Protein AF-A0A1H7S6J4-F1 (afdb_monomer_lite)

Radius of gyration: 20.94 Å; chains: 1; bounding box: 68×43×51 Å

Structure (mmCIF, N/CA/C/O backbone):
data_AF-A0A1H7S6J4-F1
#
_entry.id   AF-A0A1H7S6J4-F1
#
loop_
_atom_site.group_PDB
_atom_site.id
_atom_site.type_symbol
_atom_site.label_atom_id
_atom_site.label_alt_id
_atom_site.label_comp_id
_atom_site.label_asym_id
_atom_site.label_entity_id
_atom_site.label_seq_id
_atom_site.pdbx_PDB_ins_code
_atom_site.Cartn_x
_atom_site.Cartn_y
_atom_site.Cartn_z
_atom_site.occupancy
_atom_site.B_iso_or_equiv
_atom_site.auth_seq_id
_atom_site.auth_comp_id
_atom_site.auth_asym_id
_atom_site.auth_atom_id
_atom_site.pdbx_PDB_model_num
ATOM 1 N N . MET A 1 1 ? 28.591 -3.863 -21.449 1.00 69.69 1 MET A N 1
ATOM 2 C CA . MET A 1 1 ? 27.882 -5.137 -21.198 1.00 69.69 1 MET A CA 1
ATOM 3 C C . MET A 1 1 ? 26.404 -4.800 -21.217 1.00 69.69 1 MET A C 1
ATOM 5 O O . MET A 1 1 ? 26.029 -3.881 -20.503 1.00 69.69 1 MET A O 1
ATOM 9 N N . SER A 1 2 ? 25.617 -5.440 -22.079 1.00 86.12 2 SER A N 1
ATOM 10 C CA . SER A 1 2 ? 24.181 -5.168 -22.215 1.00 86.12 2 SER A CA 1
ATOM 11 C C . SER A 1 2 ? 23.427 -5.594 -20.953 1.00 86.12 2 SER A C 1
ATOM 13 O O . SER A 1 2 ? 23.677 -6.677 -20.424 1.00 86.12 2 SER A O 1
ATOM 15 N N . ILE A 1 3 ? 22.518 -4.753 -20.471 1.00 93.06 3 ILE A N 1
ATOM 16 C CA . ILE A 1 3 ? 21.757 -4.950 -19.236 1.00 93.06 3 ILE A CA 1
ATOM 17 C C . ILE A 1 3 ? 20.315 -5.294 -19.602 1.00 93.06 3 ILE A C 1
ATOM 19 O O . ILE A 1 3 ? 19.668 -4.551 -20.337 1.00 93.06 3 ILE A O 1
ATOM 23 N N . ASP A 1 4 ? 19.793 -6.388 -19.050 1.00 94.62 4 ASP A N 1
ATOM 24 C CA . ASP A 1 4 ? 18.377 -6.731 -19.189 1.00 94.62 4 ASP A CA 1
ATOM 25 C C . ASP A 1 4 ? 17.504 -5.731 -18.394 1.00 94.62 4 ASP A C 1
ATOM 27 O O . ASP A 1 4 ? 17.641 -5.643 -17.163 1.00 94.62 4 ASP A O 1
ATOM 31 N N . PRO A 1 5 ? 16.616 -4.954 -19.049 1.00 95.00 5 PRO A N 1
ATOM 32 C CA . PRO A 1 5 ? 15.757 -3.981 -18.375 1.00 95.00 5 PRO A CA 1
ATOM 33 C C . PRO A 1 5 ? 14.721 -4.611 -17.427 1.00 95.00 5 PRO A C 1
ATOM 35 O O . PRO A 1 5 ? 14.293 -3.953 -16.470 1.00 95.00 5 PRO A O 1
ATOM 38 N N . THR A 1 6 ? 14.369 -5.891 -17.600 1.00 94.88 6 THR A N 1
ATOM 39 C CA . THR A 1 6 ? 13.472 -6.624 -16.684 1.00 94.88 6 THR A CA 1
ATOM 40 C C . THR A 1 6 ? 14.107 -6.854 -15.308 1.00 94.88 6 THR A C 1
ATOM 42 O O . THR A 1 6 ? 13.426 -7.225 -14.354 1.00 94.88 6 THR A O 1
ATOM 45 N N . ASN A 1 7 ? 15.402 -6.565 -15.136 1.00 93.50 7 ASN A N 1
ATOM 46 C CA . ASN A 1 7 ? 16.045 -6.530 -13.820 1.00 93.50 7 ASN A CA 1
ATOM 47 C C . ASN A 1 7 ? 15.629 -5.322 -12.966 1.00 93.50 7 ASN A C 1
ATOM 49 O O . ASN A 1 7 ? 15.946 -5.282 -11.779 1.00 93.50 7 ASN A O 1
ATOM 53 N N . SER A 1 8 ? 14.956 -4.325 -13.545 1.00 95.31 8 SER A N 1
ATOM 54 C CA . SER A 1 8 ? 14.453 -3.152 -12.814 1.00 95.31 8 SER A CA 1
ATOM 55 C C . SER A 1 8 ? 12.951 -3.238 -12.530 1.00 95.31 8 SER A C 1
ATOM 57 O O . SER A 1 8 ? 12.484 -2.773 -11.491 1.00 95.31 8 SER A O 1
ATOM 59 N N . ILE A 1 9 ? 12.183 -3.832 -13.443 1.00 96.12 9 ILE A N 1
ATOM 60 C CA . ILE A 1 9 ? 10.719 -3.844 -13.394 1.00 96.12 9 ILE A CA 1
ATOM 61 C C . ILE A 1 9 ? 10.243 -5.277 -13.186 1.00 96.12 9 ILE A C 1
ATOM 63 O O . ILE A 1 9 ? 10.638 -6.172 -13.922 1.00 96.12 9 ILE A O 1
ATOM 67 N N . ALA A 1 10 ? 9.418 -5.485 -12.163 1.00 95.88 10 ALA A N 1
ATOM 68 C CA . ALA A 1 10 ? 8.832 -6.787 -11.871 1.00 95.88 10 ALA A CA 1
ATOM 69 C C . ALA A 1 10 ? 7.514 -6.969 -12.630 1.00 95.88 10 ALA A C 1
ATOM 71 O O . ALA A 1 10 ? 7.310 -8.001 -13.259 1.00 95.88 10 ALA A O 1
ATOM 72 N N . GLU A 1 11 ? 6.651 -5.947 -12.615 1.00 97.00 11 GLU A N 1
ATOM 73 C CA . GLU A 1 11 ? 5.322 -6.028 -13.224 1.00 97.00 11 GLU A CA 1
ATOM 74 C C . GLU A 1 11 ? 4.977 -4.776 -14.036 1.00 97.00 11 GLU A C 1
ATOM 76 O O . G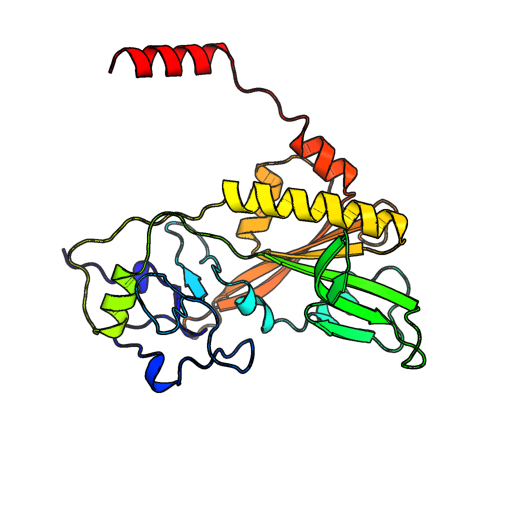LU A 1 11 ? 5.117 -3.641 -13.556 1.00 97.00 11 GLU A O 1
ATOM 81 N N . ILE A 1 12 ? 4.451 -4.998 -15.242 1.00 97.44 12 ILE A N 1
ATOM 82 C CA . ILE A 1 12 ? 3.848 -3.980 -16.104 1.00 97.44 12 ILE A CA 1
ATOM 83 C C . ILE A 1 12 ? 2.395 -4.382 -16.346 1.00 97.44 12 ILE A C 1
ATOM 85 O O . ILE A 1 12 ? 2.115 -5.497 -16.768 1.00 97.44 12 ILE A O 1
ATOM 89 N N . LEU A 1 13 ? 1.461 -3.473 -16.063 1.00 96.56 13 LEU A N 1
ATOM 90 C CA . LEU A 1 13 ? 0.018 -3.696 -16.190 1.00 96.56 13 LEU A CA 1
ATOM 91 C C . LEU A 1 13 ? -0.478 -4.924 -15.400 1.00 96.56 13 LEU A C 1
ATOM 93 O O . LEU A 1 13 ? -1.421 -5.595 -15.795 1.00 96.56 13 LEU A O 1
ATOM 97 N N . GLY A 1 14 ? 0.169 -5.205 -14.267 1.00 94.38 14 GLY A N 1
ATOM 98 C CA . GLY A 1 14 ? -0.129 -6.360 -13.422 1.00 94.38 14 GLY A CA 1
ATOM 99 C C . GLY A 1 14 ? 0.396 -7.701 -13.936 1.00 94.38 14 GLY A C 1
ATOM 100 O O . GLY A 1 14 ? 0.129 -8.721 -13.315 1.00 94.38 14 GLY A O 1
ATOM 101 N N . GLU A 1 15 ? 1.164 -7.707 -15.024 1.00 95.06 15 GLU A N 1
ATOM 102 C CA . GLU A 1 15 ? 1.776 -8.910 -15.584 1.00 95.06 15 GLU A CA 1
ATOM 103 C C . GLU A 1 15 ? 3.294 -8.905 -15.412 1.00 95.06 15 GLU A C 1
ATOM 105 O O . GLU A 1 15 ? 3.897 -7.826 -15.385 1.00 95.06 15 GLU A O 1
ATOM 110 N N . PRO A 1 16 ? 3.929 -10.090 -15.344 1.00 95.75 16 PRO A N 1
ATOM 111 C CA . PRO A 1 16 ? 5.381 -10.206 -15.298 1.00 95.75 16 PRO A CA 1
ATOM 112 C C . PRO A 1 16 ? 6.044 -9.438 -16.441 1.00 95.75 16 PRO A C 1
ATOM 114 O O . PRO A 1 16 ? 5.683 -9.589 -17.613 1.00 95.75 16 PRO A O 1
ATOM 117 N N . ALA A 1 17 ? 7.033 -8.613 -16.106 1.00 95.25 17 ALA A N 1
ATOM 118 C CA . ALA A 1 17 ? 7.773 -7.855 -17.101 1.00 95.25 17 ALA A CA 1
ATOM 119 C C . ALA A 1 17 ? 8.579 -8.800 -18.005 1.00 95.25 17 ALA A C 1
ATOM 121 O O . ALA A 1 17 ? 9.420 -9.567 -17.538 1.00 95.25 17 ALA A O 1
ATOM 122 N N . ARG A 1 18 ? 8.349 -8.702 -19.316 1.00 95.81 18 ARG A N 1
ATOM 123 C CA . ARG A 1 18 ? 9.066 -9.453 -20.353 1.00 95.81 18 ARG A CA 1
ATOM 124 C C . ARG A 1 18 ? 9.484 -8.514 -21.473 1.00 95.81 18 ARG A C 1
ATOM 126 O O . ARG A 1 18 ? 8.739 -7.595 -21.798 1.00 95.81 18 ARG A O 1
ATOM 133 N N . ILE A 1 19 ? 10.649 -8.752 -22.067 1.00 96.62 19 ILE A N 1
ATOM 134 C CA . ILE A 1 19 ? 11.115 -8.005 -23.242 1.00 96.62 19 ILE A CA 1
ATOM 135 C C . ILE A 1 19 ? 10.059 -8.083 -24.353 1.00 96.62 19 ILE A C 1
ATOM 137 O O . ILE A 1 19 ? 9.510 -9.152 -24.617 1.00 96.62 19 ILE A O 1
ATOM 141 N N . GLY A 1 20 ? 9.749 -6.944 -24.969 1.00 96.56 20 GLY A N 1
ATOM 142 C CA . GLY A 1 20 ? 8.707 -6.810 -25.987 1.00 96.56 20 GLY A CA 1
ATOM 143 C C . GLY A 1 20 ? 7.277 -6.778 -25.437 1.00 96.56 20 GLY A C 1
ATOM 144 O O . GLY A 1 20 ? 6.332 -6.910 -26.211 1.00 96.56 20 GLY A O 1
ATOM 145 N N . PHE A 1 21 ? 7.073 -6.650 -24.118 1.00 96.56 21 PHE A N 1
ATOM 146 C CA . PHE A 1 21 ? 5.729 -6.471 -23.567 1.00 96.56 21 PHE A CA 1
ATOM 147 C C . PHE A 1 21 ? 5.139 -5.133 -24.016 1.00 96.56 21 PHE A C 1
ATOM 149 O O . PHE A 1 21 ? 5.691 -4.088 -23.693 1.00 96.56 21 PHE A O 1
ATOM 156 N N . ASP A 1 22 ? 3.991 -5.171 -24.691 1.00 95.44 22 ASP A N 1
ATOM 157 C CA . ASP A 1 22 ? 3.280 -3.978 -25.144 1.00 95.44 22 ASP A CA 1
ATOM 158 C C . ASP A 1 22 ? 1.947 -3.790 -24.387 1.00 95.44 22 ASP A C 1
ATOM 160 O O . ASP A 1 22 ? 0.973 -4.498 -24.668 1.00 95.44 22 ASP A O 1
ATOM 164 N N . PRO A 1 23 ? 1.850 -2.829 -23.448 1.00 96.62 23 PRO A N 1
ATOM 165 C CA . PRO A 1 23 ? 0.595 -2.516 -22.775 1.00 96.62 23 PRO A CA 1
ATOM 166 C C . PRO A 1 23 ? -0.442 -1.848 -23.696 1.00 96.62 23 PRO A C 1
ATOM 168 O O . PRO A 1 23 ? -1.629 -1.875 -23.360 1.00 96.62 23 PRO A O 1
ATOM 171 N N . ALA A 1 24 ? -0.044 -1.283 -24.844 1.00 96.19 24 ALA A N 1
ATOM 172 C CA . ALA A 1 24 ? -0.977 -0.694 -25.806 1.00 96.19 24 ALA A CA 1
ATOM 173 C C . ALA A 1 24 ? -1.850 -1.764 -26.472 1.00 96.19 24 ALA A C 1
ATOM 175 O O . ALA A 1 24 ? -3.055 -1.557 -26.603 1.00 96.19 24 ALA A O 1
ATOM 176 N N . SER A 1 25 ? -1.294 -2.947 -26.766 1.00 96.56 25 SER A N 1
ATOM 177 C CA . SER A 1 25 ? -2.061 -4.119 -27.228 1.00 96.56 25 SER A CA 1
ATOM 178 C C . SER A 1 25 ? -3.211 -4.527 -26.290 1.00 96.56 25 SER A C 1
ATOM 180 O O . SER A 1 25 ? -4.163 -5.182 -26.712 1.00 96.56 25 SER A O 1
ATOM 182 N N . LYS A 1 26 ? -3.145 -4.113 -25.016 1.00 96.69 26 LYS A N 1
ATOM 183 C CA . LYS A 1 26 ? -4.169 -4.335 -23.982 1.00 96.69 26 LYS A CA 1
ATOM 184 C C . LYS A 1 26 ? -4.971 -3.075 -23.655 1.00 96.69 26 LYS A C 1
ATOM 186 O O . LYS A 1 26 ? -5.621 -3.018 -22.614 1.00 96.69 26 LYS A O 1
ATOM 191 N N . ASN A 1 27 ? -4.906 -2.046 -24.501 1.00 96.56 27 ASN A N 1
ATOM 192 C CA . ASN A 1 27 ? -5.527 -0.734 -24.294 1.00 96.56 27 ASN A CA 1
ATOM 193 C C . ASN A 1 27 ? -5.158 -0.083 -22.948 1.00 96.56 27 ASN A C 1
ATOM 195 O O . ASN A 1 27 ? -5.937 0.690 -22.386 1.00 96.56 27 ASN A O 1
ATOM 199 N N . TYR A 1 28 ? -3.986 -0.422 -22.393 1.00 97.50 28 TYR A N 1
ATOM 200 C CA . TYR A 1 28 ? -3.564 -0.025 -21.047 1.00 97.50 28 TYR A CA 1
ATOM 201 C C . TYR A 1 28 ? -4.599 -0.354 -19.954 1.00 97.50 28 TYR A C 1
ATOM 203 O O . TYR A 1 28 ? -4.654 0.327 -18.925 1.00 97.50 28 TYR A O 1
ATOM 211 N N . GLN A 1 29 ? -5.433 -1.374 -20.163 1.00 97.81 29 GLN A N 1
ATOM 212 C CA . GLN A 1 29 ? -6.500 -1.760 -19.248 1.00 97.81 29 GLN A CA 1
ATOM 213 C C . GLN A 1 29 ? -5.910 -2.334 -17.957 1.00 97.81 29 GLN A C 1
ATOM 215 O O . GLN A 1 29 ? -5.258 -3.374 -17.966 1.00 97.81 29 GLN A O 1
ATOM 220 N N . CYS A 1 30 ? -6.121 -1.651 -16.832 1.00 97.56 30 CYS A N 1
ATOM 221 C CA . CYS A 1 30 ? -5.591 -2.087 -15.548 1.00 97.56 30 CYS A CA 1
ATOM 222 C C . CYS A 1 30 ? -6.459 -3.221 -14.976 1.00 97.56 30 CYS A C 1
ATOM 224 O O . CYS A 1 30 ? -7.644 -2.984 -14.704 1.00 97.56 30 CYS A O 1
ATOM 226 N N . PRO A 1 31 ? -5.893 -4.417 -14.720 1.00 95.81 31 PRO A N 1
ATOM 227 C CA . PRO A 1 31 ? -6.671 -5.569 -14.259 1.00 95.81 31 PRO A CA 1
ATOM 228 C C . PRO A 1 31 ? -7.283 -5.347 -12.871 1.00 95.81 31 PRO A C 1
ATOM 230 O O . PRO A 1 31 ? -8.326 -5.906 -12.558 1.00 95.81 31 PRO A O 1
ATOM 233 N N . TYR A 1 32 ? -6.676 -4.482 -12.057 1.00 95.69 32 TYR A N 1
ATOM 234 C CA . TYR A 1 32 ? -7.070 -4.278 -10.665 1.00 95.69 32 TYR A CA 1
ATOM 235 C C . TYR A 1 32 ? -8.228 -3.293 -10.468 1.00 95.69 32 TYR A C 1
ATOM 237 O O . TYR A 1 32 ? -8.891 -3.297 -9.436 1.00 95.69 32 TYR A O 1
ATOM 245 N N . ILE A 1 33 ? -8.465 -2.404 -11.435 1.00 94.69 33 ILE A N 1
ATOM 246 C CA . ILE A 1 33 ? -9.517 -1.375 -11.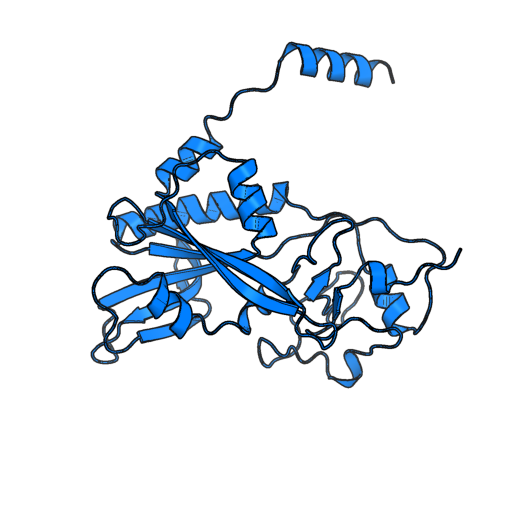334 1.00 94.69 33 ILE A CA 1
ATOM 247 C C . ILE A 1 33 ? -10.546 -1.457 -12.459 1.00 94.69 33 ILE A C 1
ATOM 249 O O . ILE A 1 33 ? -11.494 -0.681 -12.440 1.00 94.69 33 ILE A O 1
ATOM 253 N N . GLY A 1 34 ? -10.369 -2.359 -13.430 1.00 94.88 34 GLY A N 1
ATOM 254 C CA . GLY A 1 34 ? -11.329 -2.557 -14.518 1.00 94.88 34 GLY A CA 1
ATOM 255 C C . GLY A 1 34 ? -11.463 -1.362 -15.469 1.00 94.88 34 GLY A C 1
ATOM 256 O O . GLY A 1 34 ? -12.445 -1.271 -16.199 1.00 94.88 34 GLY A O 1
ATOM 257 N N . GLN A 1 35 ? -10.478 -0.463 -15.500 1.00 96.12 35 GLN A N 1
ATOM 258 C CA . GLN A 1 35 ? -10.427 0.706 -16.386 1.00 96.12 35 GLN A CA 1
ATOM 259 C C . GLN A 1 35 ? -8.989 0.985 -16.838 1.00 96.12 35 GLN A C 1
ATOM 261 O O . GLN A 1 35 ? -8.041 0.390 -16.313 1.00 96.12 35 GLN A O 1
ATOM 266 N N . THR A 1 36 ? -8.808 1.915 -17.778 1.00 97.50 36 THR A N 1
ATOM 267 C CA . THR A 1 36 ? -7.485 2.360 -18.235 1.00 97.50 36 THR A CA 1
ATOM 268 C C . THR A 1 36 ? -6.597 2.763 -17.055 1.00 97.50 36 THR A C 1
ATOM 270 O O . THR A 1 36 ? -7.032 3.441 -16.122 1.00 97.50 36 THR A O 1
ATOM 273 N N . CYS A 1 37 ? -5.333 2.337 -17.086 1.00 97.62 37 CYS A N 1
ATOM 274 C CA . CYS A 1 37 ? -4.365 2.634 -16.041 1.00 97.62 37 CYS A CA 1
ATOM 275 C C . CYS A 1 37 ? -4.245 4.149 -15.818 1.00 97.62 37 CYS A C 1
ATOM 277 O O . CYS A 1 37 ? -3.995 4.921 -16.742 1.00 97.62 37 CYS A O 1
ATOM 279 N N . THR A 1 38 ? -4.388 4.570 -14.563 1.00 96.00 38 THR A N 1
ATOM 280 C CA . THR A 1 38 ? -4.350 5.986 -14.180 1.00 96.00 38 THR A CA 1
ATOM 281 C C . THR A 1 38 ? -2.940 6.489 -13.879 1.00 96.00 38 THR A C 1
ATOM 283 O O . THR A 1 38 ? -2.735 7.694 -13.741 1.00 96.00 38 THR A O 1
ATOM 286 N N . LYS A 1 39 ? -1.951 5.590 -13.774 1.00 95.25 39 LYS A N 1
ATOM 287 C CA . LYS A 1 39 ? -0.558 5.964 -13.519 1.00 95.25 39 LYS A CA 1
ATOM 288 C C . LYS A 1 39 ? 0.013 6.644 -14.759 1.00 95.25 39 LYS A C 1
ATOM 290 O O . LYS A 1 39 ? -0.036 6.083 -15.848 1.00 95.25 39 LYS A O 1
ATOM 295 N N . ARG A 1 40 ? 0.563 7.847 -14.592 1.00 92.94 40 ARG A N 1
ATOM 296 C CA . ARG A 1 40 ? 1.139 8.656 -15.676 1.00 92.94 40 ARG A CA 1
ATOM 297 C C . ARG A 1 40 ? 2.607 8.975 -15.412 1.00 92.94 40 ARG A C 1
ATOM 299 O O . ARG A 1 40 ? 3.090 8.875 -14.285 1.00 92.94 40 ARG A O 1
ATOM 306 N N . SER A 1 41 ? 3.302 9.372 -16.470 1.00 87.81 41 SER A N 1
ATOM 307 C CA . SER A 1 41 ? 4.641 9.955 -16.428 1.00 87.81 41 SER A CA 1
ATOM 308 C C . SER A 1 41 ? 4.583 11.310 -17.123 1.00 87.81 41 SER A C 1
ATOM 310 O O . SER A 1 41 ? 3.863 11.458 -18.099 1.00 87.81 41 SER A O 1
ATOM 312 N N . THR A 1 42 ? 5.363 12.292 -16.678 1.00 86.69 42 THR A N 1
ATOM 313 C CA . THR A 1 42 ? 5.476 13.583 -17.381 1.00 86.69 42 THR A CA 1
ATOM 314 C C . THR A 1 42 ? 6.133 13.458 -18.758 1.00 86.69 42 THR A C 1
ATOM 316 O O . THR A 1 42 ? 6.058 14.380 -19.559 1.00 86.69 42 THR A O 1
ATOM 319 N N . ALA A 1 43 ? 6.772 12.322 -19.043 1.00 86.06 43 ALA A N 1
ATOM 320 C CA . ALA A 1 43 ? 7.465 12.054 -20.296 1.00 86.06 43 ALA A CA 1
ATOM 321 C C . ALA A 1 43 ? 6.588 11.346 -21.351 1.00 86.06 43 ALA A C 1
ATOM 323 O O . ALA A 1 43 ? 7.124 10.821 -22.323 1.00 86.06 43 ALA A O 1
ATOM 324 N N . SER A 1 44 ? 5.279 11.196 -21.132 1.00 87.50 44 SER A N 1
ATOM 325 C CA . SER A 1 44 ? 4.358 10.597 -22.109 1.00 87.50 44 SER A CA 1
ATOM 326 C C . SER A 1 44 ? 2.918 11.007 -21.822 1.00 87.50 44 SER A C 1
ATOM 328 O O . SER A 1 44 ? 2.521 11.109 -20.664 1.00 87.50 44 SER A O 1
ATOM 330 N N . GLU A 1 45 ? 2.117 11.180 -22.870 1.00 89.12 45 GLU A N 1
ATOM 331 C CA . GLU A 1 45 ? 0.666 11.357 -22.738 1.00 89.12 45 GLU A CA 1
ATOM 332 C C . GLU A 1 45 ? -0.054 10.027 -22.464 1.00 89.12 45 GLU A C 1
ATOM 334 O O . GLU A 1 45 ? -1.147 10.012 -21.892 1.00 89.12 45 GLU A O 1
ATOM 339 N N . TYR A 1 46 ? 0.584 8.904 -22.812 1.00 92.69 46 TYR A N 1
ATOM 340 C CA . TYR A 1 46 ? 0.071 7.561 -22.560 1.00 92.69 46 TYR A CA 1
ATOM 341 C C . TYR A 1 46 ? 0.269 7.129 -21.101 1.00 92.69 46 TYR A C 1
ATOM 343 O O . TYR A 1 46 ? 1.220 7.572 -20.440 1.00 92.69 46 TYR A O 1
ATOM 351 N N . PRO A 1 47 ? -0.578 6.213 -20.592 1.00 96.25 47 PRO A N 1
ATOM 352 C CA . PRO A 1 47 ? -0.371 5.611 -19.285 1.00 96.25 47 PRO A CA 1
ATOM 353 C C . PRO A 1 47 ? 1.020 4.987 -19.130 1.00 96.25 47 PRO A C 1
ATOM 355 O O . PRO A 1 47 ? 1.624 4.473 -20.072 1.00 96.25 47 PRO A O 1
ATOM 358 N N . TYR A 1 48 ? 1.502 4.993 -17.891 1.00 95.75 48 TYR A N 1
ATOM 359 C CA . TYR A 1 48 ? 2.786 4.445 -17.471 1.00 95.75 48 TYR A CA 1
ATOM 360 C C . TYR A 1 48 ? 2.560 3.311 -16.454 1.00 95.75 48 TYR A C 1
ATOM 362 O O . TYR A 1 48 ? 2.746 3.508 -15.247 1.00 95.75 48 TYR A O 1
ATOM 370 N N . PRO A 1 49 ? 2.106 2.124 -16.907 1.00 96.94 49 PRO A N 1
ATOM 371 C CA . PRO A 1 49 ? 1.558 1.065 -16.062 1.00 96.94 49 PRO A CA 1
ATOM 372 C C . PRO A 1 49 ? 2.632 0.217 -15.360 1.00 96.94 49 PRO A C 1
ATOM 374 O O . PRO A 1 49 ? 2.516 -0.999 -15.279 1.00 96.94 49 PRO A O 1
ATOM 377 N N . VAL A 1 50 ? 3.687 0.833 -14.829 1.00 97.25 50 VAL A N 1
ATOM 378 C CA . VAL A 1 50 ? 4.686 0.131 -14.013 1.00 97.25 50 VAL A CA 1
ATOM 379 C C . VAL A 1 50 ? 4.123 -0.069 -12.605 1.00 97.25 50 VAL A C 1
ATOM 381 O O . VAL A 1 50 ? 3.993 0.895 -11.840 1.00 97.25 50 VAL A O 1
ATOM 384 N N . CYS A 1 51 ? 3.756 -1.304 -12.267 1.00 96.94 51 CYS A N 1
ATOM 385 C CA . CYS A 1 51 ? 3.041 -1.635 -11.030 1.00 96.94 51 CYS A CA 1
ATOM 386 C C . CYS A 1 51 ? 3.992 -1.960 -9.876 1.00 96.94 51 CYS A C 1
ATOM 388 O O . CYS A 1 51 ? 3.777 -1.486 -8.760 1.00 96.94 51 CYS A O 1
ATOM 390 N N . THR A 1 52 ? 5.061 -2.702 -10.169 1.00 97.31 52 THR A N 1
ATOM 391 C CA . THR A 1 52 ? 5.970 -3.269 -9.166 1.00 97.31 52 THR A CA 1
ATOM 392 C C . THR A 1 52 ? 7.397 -3.250 -9.698 1.00 97.31 52 THR A C 1
ATOM 394 O O . THR A 1 52 ? 7.638 -3.553 -10.870 1.00 97.31 52 THR A O 1
ATOM 397 N N . LEU A 1 53 ? 8.353 -2.884 -8.846 1.00 97.19 53 LEU A N 1
ATOM 398 C CA . LEU A 1 53 ? 9.772 -2.838 -9.194 1.00 97.19 53 LEU A CA 1
ATOM 399 C C . LEU A 1 53 ? 10.555 -3.909 -8.460 1.00 97.19 53 LEU A C 1
ATOM 401 O O . LEU A 1 53 ? 10.254 -4.242 -7.314 1.00 97.19 53 LEU A O 1
ATOM 405 N N . LYS A 1 54 ? 11.618 -4.391 -9.102 1.00 94.81 54 LYS A N 1
ATOM 406 C CA . LYS A 1 54 ? 12.570 -5.267 -8.430 1.00 94.81 54 LYS A CA 1
ATOM 407 C C . LYS A 1 54 ? 13.378 -4.455 -7.426 1.00 94.81 54 LYS A C 1
ATOM 409 O O . LYS A 1 54 ? 13.797 -3.325 -7.698 1.00 94.81 54 LYS A O 1
ATOM 414 N N . LYS A 1 55 ? 13.598 -5.036 -6.256 1.00 91.81 55 LYS A N 1
ATOM 415 C CA . LYS A 1 55 ? 14.579 -4.559 -5.287 1.00 91.81 55 LYS A CA 1
ATOM 416 C C . LYS A 1 55 ? 15.884 -5.300 -5.552 1.00 91.81 55 LYS A C 1
ATOM 418 O O . LYS A 1 55 ? 15.854 -6.452 -5.966 1.00 91.81 55 LYS A O 1
ATOM 423 N N . ARG A 1 56 ? 17.025 -4.626 -5.367 1.00 85.75 56 ARG A N 1
ATOM 424 C CA . ARG A 1 56 ? 18.345 -5.249 -5.576 1.00 85.75 56 ARG A CA 1
ATOM 425 C C . ARG A 1 56 ? 18.496 -6.504 -4.716 1.00 85.75 56 ARG A C 1
ATOM 427 O O . ARG A 1 56 ? 18.921 -7.531 -5.224 1.00 85.75 56 ARG A O 1
ATOM 434 N N . ASP A 1 57 ? 18.095 -6.383 -3.455 1.00 84.06 57 ASP A N 1
ATOM 435 C CA . ASP A 1 57 ? 18.153 -7.438 -2.455 1.00 84.06 57 ASP A CA 1
ATOM 436 C C . ASP A 1 57 ? 16.777 -7.542 -1.778 1.00 84.06 57 ASP A C 1
ATOM 438 O O . ASP A 1 57 ? 16.308 -6.581 -1.153 1.00 84.06 57 ASP A O 1
ATOM 442 N N . GLY A 1 58 ? 16.120 -8.694 -1.916 1.00 84.94 58 GLY A N 1
ATOM 443 C CA . GLY A 1 58 ? 14.824 -8.991 -1.298 1.00 84.94 58 GLY A CA 1
ATOM 444 C C . GLY A 1 58 ? 13.640 -9.005 -2.267 1.00 84.94 58 GLY A C 1
ATOM 445 O O . GLY A 1 58 ? 13.806 -9.052 -3.486 1.00 84.94 58 GLY A O 1
ATOM 446 N N . ALA A 1 59 ? 12.436 -8.993 -1.695 1.00 91.12 59 ALA A N 1
ATOM 447 C CA . ALA A 1 59 ? 11.184 -9.063 -2.436 1.00 91.12 59 ALA A CA 1
ATOM 448 C C . ALA A 1 59 ? 10.976 -7.828 -3.339 1.00 91.12 59 ALA A C 1
ATOM 450 O O . ALA A 1 59 ? 11.464 -6.731 -3.030 1.00 91.12 59 ALA A O 1
ATOM 451 N N . PRO A 1 60 ? 10.254 -7.975 -4.464 1.00 95.06 60 PRO A N 1
ATOM 452 C CA . PRO A 1 60 ? 9.850 -6.833 -5.276 1.00 95.06 60 PRO A CA 1
ATOM 453 C C . PRO A 1 60 ? 8.925 -5.912 -4.475 1.00 95.06 60 PRO A C 1
ATOM 455 O O . PRO A 1 60 ? 8.227 -6.362 -3.573 1.00 95.06 60 PRO A O 1
ATOM 458 N N . VAL A 1 61 ? 8.887 -4.625 -4.817 1.00 97.25 61 VAL A N 1
ATOM 459 C CA . VAL A 1 61 ? 8.100 -3.630 -4.077 1.00 97.25 61 VAL A CA 1
ATOM 460 C C . VAL A 1 61 ? 7.087 -2.967 -4.997 1.00 97.25 61 VAL A C 1
ATOM 462 O O . VAL A 1 61 ? 7.440 -2.456 -6.069 1.00 97.25 61 VAL A O 1
ATOM 465 N N . CYS A 1 62 ? 5.821 -2.963 -4.583 1.00 96.94 62 CYS A N 1
ATOM 466 C CA . CYS A 1 62 ? 4.757 -2.325 -5.347 1.00 96.94 62 CYS A CA 1
ATOM 467 C C . CYS A 1 62 ? 4.885 -0.791 -5.301 1.00 96.94 62 CYS A C 1
ATOM 469 O O . CYS A 1 62 ? 5.018 -0.169 -4.248 1.00 96.94 62 CYS A O 1
ATOM 471 N N . VAL A 1 63 ? 4.821 -0.167 -6.477 1.00 97.56 63 VAL A N 1
ATOM 472 C CA . VAL A 1 63 ? 4.900 1.293 -6.693 1.00 97.56 63 VAL A CA 1
ATOM 473 C C . VAL A 1 63 ? 3.570 1.861 -7.196 1.00 97.56 63 VAL A C 1
ATOM 475 O O . VAL A 1 63 ? 3.509 2.927 -7.818 1.00 97.56 63 VAL A O 1
ATOM 478 N N . CYS A 1 64 ? 2.492 1.100 -7.029 1.00 97.50 64 CYS A N 1
ATOM 479 C CA . CYS A 1 64 ? 1.140 1.474 -7.408 1.00 97.50 64 CYS A CA 1
ATOM 480 C C . CYS A 1 64 ? 0.165 0.933 -6.353 1.00 97.50 64 CYS A C 1
ATOM 482 O O . CYS A 1 64 ? 0.065 -0.284 -6.215 1.00 97.50 64 CYS A O 1
ATOM 484 N N . PRO A 1 65 ? -0.595 1.787 -5.642 1.00 96.69 65 PRO A N 1
ATOM 485 C CA . PRO A 1 65 ? -1.528 1.319 -4.614 1.00 96.69 65 PRO A CA 1
ATOM 486 C C . PRO A 1 65 ? -2.681 0.510 -5.211 1.00 96.69 65 PRO A C 1
ATOM 488 O O . PRO A 1 65 ? -3.227 -0.367 -4.551 1.00 96.69 65 PRO A O 1
ATOM 491 N N . LYS A 1 66 ? -3.016 0.734 -6.492 1.00 96.62 66 LYS A N 1
ATOM 492 C CA . LYS A 1 66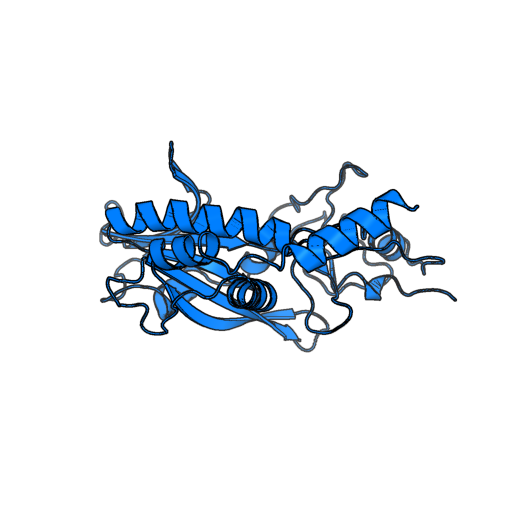 ? -4.034 -0.061 -7.185 1.00 96.62 66 LYS A CA 1
ATOM 493 C C . LYS A 1 66 ? -3.649 -1.544 -7.295 1.00 96.62 66 LYS A C 1
ATOM 495 O O . LYS A 1 66 ? -4.537 -2.349 -7.515 1.00 96.62 66 LYS A O 1
ATOM 500 N N . ARG A 1 67 ? -2.377 -1.917 -7.086 1.00 96.44 67 ARG A N 1
ATOM 501 C CA . ARG A 1 67 ? -1.940 -3.320 -7.018 1.00 96.44 67 ARG A CA 1
ATOM 502 C C . ARG A 1 67 ? -2.684 -4.103 -5.933 1.00 96.44 67 ARG A C 1
ATOM 504 O O . ARG A 1 67 ? -3.088 -5.222 -6.194 1.00 96.44 67 ARG A O 1
ATOM 511 N N . PHE A 1 68 ? -2.951 -3.488 -4.780 1.00 97.56 68 PHE A N 1
ATOM 512 C CA . PHE A 1 68 ? -3.649 -4.145 -3.672 1.00 97.56 68 PHE A CA 1
ATOM 513 C C . PHE A 1 68 ? -5.142 -4.411 -3.936 1.00 97.56 68 PHE A C 1
ATOM 515 O O . PHE A 1 68 ? -5.773 -5.090 -3.141 1.00 97.56 68 PHE A O 1
ATOM 522 N N . TYR A 1 69 ? -5.734 -3.906 -5.026 1.00 96.31 69 TYR A N 1
ATOM 523 C CA . TYR A 1 69 ? -7.167 -4.099 -5.313 1.00 96.31 69 TYR A CA 1
ATOM 524 C C . TYR A 1 69 ? -7.519 -5.536 -5.724 1.00 96.31 69 TYR A C 1
ATOM 526 O O . TYR A 1 69 ? -8.694 -5.854 -5.869 1.00 96.31 69 TYR A O 1
ATOM 534 N N . GLU A 1 70 ? -6.529 -6.406 -5.923 1.00 94.94 70 GLU A N 1
ATOM 535 C CA . GLU A 1 70 ? -6.780 -7.847 -6.047 1.00 94.94 70 GLU A CA 1
ATOM 536 C C . GLU A 1 70 ? -7.228 -8.492 -4.722 1.00 94.94 70 GLU A C 1
ATOM 538 O O . GLU A 1 70 ? -7.713 -9.621 -4.727 1.00 94.94 70 GLU A O 1
ATOM 543 N N . ILE A 1 71 ? -7.011 -7.804 -3.595 1.00 96.50 71 ILE A N 1
ATOM 544 C CA . ILE A 1 71 ? -7.396 -8.260 -2.266 1.00 96.50 71 ILE A CA 1
ATOM 545 C C . ILE A 1 71 ? -8.879 -7.951 -2.075 1.00 96.50 71 ILE A C 1
ATOM 547 O O . ILE A 1 71 ? -9.323 -6.817 -2.274 1.00 96.50 71 ILE A O 1
ATOM 551 N N . ASP A 1 72 ? -9.640 -8.944 -1.620 1.00 96.56 72 ASP A N 1
ATOM 552 C CA . ASP A 1 72 ? -11.005 -8.721 -1.156 1.00 96.56 72 ASP A CA 1
ATOM 553 C C . ASP A 1 72 ? -10.976 -8.063 0.230 1.00 96.56 72 ASP A C 1
ATOM 555 O O . ASP A 1 72 ? -11.041 -8.721 1.268 1.00 96.56 72 ASP A O 1
ATOM 559 N N . PHE A 1 73 ? -10.849 -6.734 0.254 1.00 95.81 73 PHE A N 1
ATOM 560 C CA . PHE A 1 73 ? -10.799 -5.991 1.512 1.00 95.81 73 PHE A CA 1
ATOM 561 C C . PHE A 1 73 ? -12.058 -6.155 2.353 1.00 95.81 73 PHE A C 1
ATOM 563 O O . PHE A 1 73 ? -11.958 -6.100 3.576 1.00 95.81 73 PHE A O 1
ATOM 570 N N . LEU A 1 74 ? -13.225 -6.347 1.726 1.00 97.06 74 LEU A N 1
ATOM 571 C CA . LEU A 1 74 ? -14.463 -6.571 2.461 1.00 97.06 74 LEU A CA 1
ATOM 572 C C . LEU A 1 74 ? -14.324 -7.840 3.302 1.00 97.06 74 LEU A C 1
ATOM 574 O O . LEU A 1 74 ? -14.538 -7.791 4.511 1.00 97.06 74 LEU A O 1
ATOM 578 N N . GLN A 1 75 ? -13.900 -8.941 2.681 1.00 97.50 75 GLN A N 1
ATOM 579 C CA . GLN A 1 75 ? -13.676 -10.202 3.377 1.00 97.50 75 GLN A CA 1
ATOM 580 C C . GLN A 1 75 ? -12.539 -10.098 4.406 1.00 97.50 75 GLN A C 1
ATOM 582 O O . GLN A 1 75 ? -12.742 -10.415 5.579 1.00 97.50 75 GLN A O 1
ATOM 587 N N . GLU A 1 76 ? -11.365 -9.623 3.991 1.00 97.50 76 GLU A N 1
ATOM 588 C CA . GLU A 1 76 ? -10.148 -9.599 4.812 1.00 97.50 76 GLU A CA 1
ATOM 589 C C . GLU A 1 76 ? -10.309 -8.732 6.067 1.00 97.50 76 GLU A C 1
ATOM 591 O O . GLU A 1 76 ? -10.009 -9.167 7.181 1.00 97.50 76 GLU A O 1
ATOM 596 N N . VAL A 1 77 ? -10.844 -7.516 5.931 1.00 97.62 77 VAL A N 1
ATOM 597 C CA . VAL A 1 77 ? -11.049 -6.620 7.079 1.00 97.62 77 VAL A CA 1
ATOM 598 C C . VAL A 1 77 ? -12.139 -7.160 7.993 1.00 97.62 77 VAL A C 1
ATOM 600 O O . VAL A 1 77 ? -11.967 -7.144 9.215 1.00 97.62 77 VAL A O 1
ATOM 603 N N . VAL A 1 78 ? -13.240 -7.680 7.434 1.00 97.44 78 VAL A N 1
ATOM 604 C CA . VAL A 1 78 ? -14.288 -8.306 8.247 1.00 97.44 78 VAL A CA 1
ATOM 605 C C . VAL A 1 78 ? -13.716 -9.473 9.035 1.00 97.44 78 VAL A C 1
ATOM 607 O O . VAL A 1 78 ? -14.005 -9.583 10.222 1.00 97.44 78 VAL A O 1
ATOM 610 N N . GLN A 1 79 ? -12.874 -10.309 8.431 1.00 96.94 79 GLN A N 1
ATOM 611 C CA . GLN A 1 79 ? -12.283 -11.478 9.073 1.00 96.94 79 GLN A CA 1
ATOM 612 C C . GLN A 1 79 ? -11.246 -11.103 10.138 1.00 96.94 79 GLN A C 1
ATOM 614 O O . GLN A 1 79 ? -11.317 -11.626 11.255 1.00 96.94 79 GLN A O 1
ATOM 619 N N . HIS A 1 80 ? -10.344 -10.172 9.833 1.00 96.69 80 HIS A N 1
ATOM 620 C CA . HIS A 1 80 ? -9.118 -9.970 10.607 1.00 96.69 80 HIS A CA 1
ATOM 621 C C . HIS A 1 80 ? -9.068 -8.685 11.440 1.00 96.69 80 HIS A C 1
ATOM 623 O O . HIS A 1 80 ? -8.336 -8.643 12.424 1.00 96.69 80 HIS A O 1
ATOM 629 N N . ALA A 1 81 ? -9.831 -7.651 11.083 1.00 96.31 81 ALA A N 1
ATOM 630 C CA . ALA A 1 81 ? -9.719 -6.323 11.695 1.00 96.31 81 ALA A CA 1
ATOM 631 C C . ALA A 1 81 ? -11.030 -5.798 12.310 1.00 96.31 81 ALA A C 1
ATOM 633 O O . ALA A 1 81 ? -11.003 -4.821 13.062 1.00 96.31 81 ALA A O 1
ATOM 634 N N . TRP A 1 82 ? -12.173 -6.432 12.029 1.00 95.62 82 TRP A N 1
ATOM 635 C CA . TRP A 1 82 ? -13.459 -6.002 12.576 1.00 95.62 82 TRP A CA 1
ATOM 636 C C . TRP A 1 82 ? -13.524 -6.186 14.101 1.00 95.62 82 TRP A C 1
ATOM 638 O O . TRP A 1 82 ? -13.333 -7.309 14.580 1.00 95.62 82 TRP A O 1
ATOM 648 N N . PRO A 1 83 ? -13.815 -5.125 14.875 1.00 88.31 83 PRO A N 1
ATOM 649 C CA . PRO A 1 83 ? -13.856 -5.212 16.325 1.00 88.31 83 PRO A CA 1
ATOM 650 C C . PRO A 1 83 ? -15.145 -5.877 16.819 1.00 88.31 83 PRO A C 1
ATOM 652 O O . PRO A 1 83 ? -16.239 -5.556 16.361 1.00 88.31 83 PRO A O 1
ATOM 655 N N . GLY A 1 84 ? -15.021 -6.751 17.818 1.00 87.75 84 GLY A N 1
ATOM 656 C CA . GLY A 1 84 ? -16.169 -7.356 18.493 1.00 87.75 84 GLY A CA 1
ATOM 657 C C . GLY A 1 84 ? -16.977 -8.297 17.595 1.00 87.75 84 GLY A C 1
ATOM 658 O O . GLY A 1 84 ? -16.417 -9.159 16.915 1.00 87.75 84 GLY A O 1
ATOM 659 N N . GLN A 1 85 ? -18.305 -8.166 17.633 1.00 90.94 85 GLN A N 1
ATOM 660 C CA . GLN A 1 85 ? -19.206 -8.997 16.837 1.00 90.94 85 GLN A CA 1
ATOM 661 C C . GLN A 1 85 ? -19.071 -8.668 15.345 1.00 90.94 85 GLN A C 1
ATOM 663 O O . GLN A 1 85 ? -19.040 -7.502 14.953 1.00 90.94 85 GLN A O 1
ATOM 668 N N . LYS A 1 86 ? -18.999 -9.713 14.511 1.00 94.19 86 LYS A N 1
ATOM 669 C CA . LYS A 1 86 ? -18.946 -9.572 13.051 1.00 94.19 86 LYS A CA 1
ATOM 670 C C . LYS A 1 86 ? -20.195 -8.843 12.524 1.00 94.19 86 LYS A C 1
ATOM 672 O O . LYS A 1 86 ? -21.274 -9.021 13.093 1.00 94.19 86 LYS A O 1
ATOM 677 N N . PRO A 1 87 ? -20.052 -8.046 11.452 1.00 95.19 87 PRO A N 1
ATOM 678 C CA . PRO A 1 87 ? -21.144 -7.257 10.899 1.00 95.19 87 PRO A CA 1
ATOM 679 C C . PRO A 1 87 ? -22.234 -8.146 10.301 1.00 95.19 87 PRO A C 1
ATOM 681 O O . PRO A 1 87 ? -21.948 -9.232 9.794 1.00 95.19 87 PRO A O 1
ATOM 684 N N . VAL A 1 88 ? -23.478 -7.666 10.328 1.00 94.88 88 VAL A N 1
ATOM 685 C CA . VAL A 1 88 ? -24.635 -8.398 9.787 1.00 94.88 88 VAL A CA 1
ATOM 686 C C . VAL A 1 88 ? -24.724 -8.248 8.268 1.00 94.88 88 VAL A C 1
ATOM 688 O O . VAL A 1 88 ? -24.986 -9.220 7.562 1.00 94.88 88 VAL A O 1
ATOM 691 N N . ASN A 1 89 ? -24.503 -7.037 7.756 1.00 95.31 89 ASN A N 1
ATOM 692 C CA . ASN A 1 89 ? -24.578 -6.720 6.331 1.00 95.31 89 ASN A CA 1
ATOM 693 C C . ASN A 1 89 ? -23.446 -5.747 5.958 1.00 95.31 89 ASN A C 1
ATOM 695 O O . ASN A 1 89 ? -23.685 -4.539 5.800 1.00 95.31 89 ASN A O 1
ATOM 699 N N . PRO A 1 90 ? -22.202 -6.254 5.863 1.00 96.50 90 PRO A N 1
ATOM 700 C CA . PRO A 1 90 ? -21.048 -5.433 5.549 1.00 96.50 90 PRO A CA 1
ATOM 701 C C . PRO A 1 90 ? -21.080 -4.980 4.087 1.00 96.50 90 PRO A C 1
ATOM 703 O O . PRO A 1 90 ? -21.292 -5.771 3.168 1.00 96.50 90 PRO A O 1
ATOM 706 N N . ARG A 1 91 ? -20.831 -3.691 3.864 1.00 96.31 91 ARG A N 1
ATOM 707 C CA . ARG A 1 91 ? -20.734 -3.070 2.540 1.00 96.31 91 ARG A CA 1
ATOM 708 C C . ARG A 1 91 ? -19.455 -2.263 2.427 1.00 96.31 91 ARG A C 1
ATOM 710 O O . ARG A 1 91 ? -19.018 -1.659 3.400 1.00 96.31 91 ARG A O 1
ATOM 717 N N . ILE A 1 92 ? -18.890 -2.221 1.225 1.00 95.88 92 ILE A N 1
ATOM 718 C CA . ILE A 1 92 ? -17.707 -1.421 0.912 1.00 95.88 92 ILE A CA 1
ATOM 719 C C . ILE A 1 92 ? -18.095 -0.196 0.076 1.00 95.88 92 ILE A C 1
ATOM 721 O O . ILE A 1 92 ? -18.741 -0.315 -0.964 1.00 95.88 92 ILE A O 1
ATOM 725 N N . ALA A 1 93 ? -17.689 0.985 0.531 1.00 94.94 93 ALA A N 1
ATOM 726 C CA . ALA A 1 93 ? -17.739 2.236 -0.216 1.00 94.94 93 ALA A CA 1
ATOM 727 C C . ALA A 1 93 ? -16.318 2.627 -0.645 1.00 94.94 93 ALA A C 1
ATOM 729 O O . ALA A 1 93 ? -15.360 2.367 0.080 1.00 94.94 93 ALA A O 1
ATOM 730 N N . ARG A 1 94 ? -16.178 3.236 -1.826 1.00 93.62 94 ARG A N 1
ATOM 731 C CA . ARG A 1 94 ? -14.890 3.639 -2.420 1.00 93.62 94 ARG A CA 1
ATOM 732 C C . ARG A 1 94 ? -14.778 5.161 -2.423 1.00 93.62 94 ARG A C 1
ATOM 734 O O . ARG A 1 94 ? -15.781 5.818 -2.679 1.00 93.62 94 ARG A O 1
ATOM 741 N N . GLU A 1 95 ? -13.570 5.679 -2.203 1.00 87.88 95 GLU A N 1
ATOM 742 C CA . GLU A 1 95 ? -13.215 7.103 -2.340 1.00 87.88 95 GLU A CA 1
ATOM 743 C C . GLU A 1 95 ? -14.170 8.035 -1.569 1.00 87.88 95 GLU A C 1
ATOM 745 O O . GLU A 1 95 ? -14.801 8.936 -2.123 1.00 87.88 95 GLU A O 1
ATOM 750 N N . VAL A 1 96 ? -14.309 7.780 -0.263 1.00 90.38 96 VAL A N 1
ATOM 751 C CA . VAL A 1 96 ? -15.198 8.559 0.607 1.00 90.38 96 VAL A CA 1
ATOM 752 C C . VAL A 1 96 ? -14.475 9.822 1.066 1.00 90.38 96 VAL A C 1
ATOM 754 O O . VAL A 1 96 ? -13.473 9.761 1.778 1.00 90.38 96 VAL A O 1
ATOM 757 N N . GLN A 1 97 ? -15.014 10.983 0.696 1.00 92.88 97 GLN A N 1
ATOM 758 C CA . GLN A 1 97 ? -14.458 12.284 1.051 1.00 92.88 97 GLN A CA 1
ATOM 759 C C . GLN A 1 97 ? -15.289 12.982 2.129 1.00 92.88 97 GLN A C 1
ATOM 761 O O . GLN A 1 97 ? -16.514 13.045 2.051 1.00 92.88 97 GLN A O 1
ATOM 766 N N . MET A 1 98 ? -14.605 13.591 3.096 1.00 91.56 98 MET A N 1
ATOM 767 C CA . MET A 1 98 ? -15.212 14.460 4.098 1.00 91.56 98 MET A CA 1
ATOM 768 C C . MET A 1 98 ? -14.338 15.697 4.322 1.00 91.56 98 MET A C 1
ATOM 770 O O . MET A 1 98 ? -13.106 15.627 4.334 1.00 91.56 98 MET A O 1
ATOM 774 N N . LYS A 1 99 ? -14.981 16.855 4.493 1.00 91.19 99 LYS A N 1
ATOM 775 C CA . LYS A 1 99 ? -14.290 18.108 4.819 1.00 91.19 99 LYS A CA 1
ATOM 776 C C . LYS A 1 99 ? -13.487 17.939 6.118 1.00 91.19 99 LYS A C 1
ATOM 778 O O . LYS A 1 99 ? -13.944 17.263 7.032 1.00 91.19 99 LYS A O 1
ATOM 783 N N . ASP A 1 100 ? -12.293 18.526 6.173 1.00 86.12 100 ASP A N 1
ATOM 784 C CA . ASP A 1 100 ? -11.354 18.513 7.312 1.00 86.12 100 ASP A CA 1
ATOM 785 C C . ASP A 1 100 ? -10.739 17.138 7.664 1.00 86.12 100 ASP A C 1
ATOM 787 O O . ASP A 1 100 ? -9.617 17.084 8.157 1.00 86.12 100 ASP A O 1
ATOM 791 N N . PHE A 1 101 ? -11.401 16.028 7.325 1.00 87.00 101 PHE A N 1
ATOM 792 C CA . PHE A 1 101 ? -10.870 14.663 7.436 1.00 87.00 101 PHE A CA 1
ATOM 793 C C . PHE A 1 101 ? -10.051 14.231 6.205 1.00 87.00 101 PHE A C 1
ATOM 795 O O . PHE A 1 101 ? -9.078 13.482 6.314 1.00 87.00 101 PHE A O 1
ATOM 802 N N . GLY A 1 102 ? -10.437 14.715 5.020 1.00 90.75 102 GLY A N 1
ATOM 803 C CA . GLY A 1 102 ? -9.841 14.342 3.739 1.00 90.75 102 GLY A CA 1
ATOM 804 C C . GLY A 1 102 ? -10.570 13.184 3.052 1.00 90.75 102 GLY A C 1
ATOM 805 O O . GLY A 1 102 ? -11.763 12.971 3.255 1.00 90.75 102 GLY A O 1
ATOM 806 N N . ASN A 1 103 ? -9.853 12.469 2.185 1.00 92.38 103 ASN A N 1
ATOM 807 C CA . ASN A 1 103 ? -10.362 11.309 1.448 1.00 92.38 103 ASN A CA 1
ATOM 808 C C . ASN A 1 103 ? -9.867 10.010 2.086 1.00 92.38 103 ASN A C 1
ATOM 810 O O . ASN A 1 103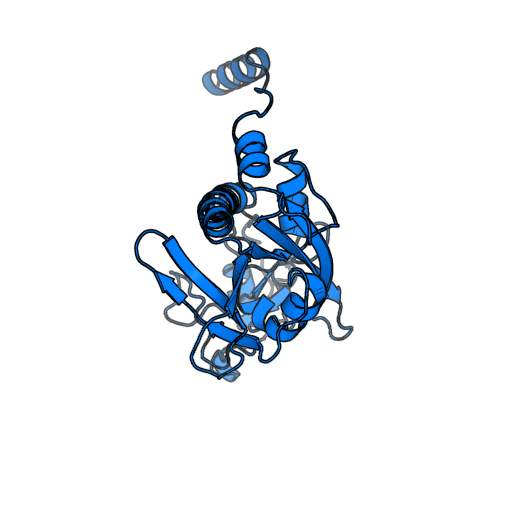 ? -8.716 9.982 2.528 1.00 92.38 103 ASN A O 1
ATOM 814 N N . VAL A 1 104 ? -10.686 8.958 2.072 1.00 93.12 104 VAL A N 1
ATOM 815 C CA . VAL A 1 104 ? -10.264 7.580 2.353 1.00 93.12 104 VAL A CA 1
ATOM 816 C C . VAL A 1 104 ? -10.477 6.662 1.158 1.00 93.12 104 VAL A C 1
ATOM 818 O O . VAL A 1 104 ? -11.475 6.789 0.449 1.00 93.12 104 VAL A O 1
ATOM 821 N N . ASP A 1 105 ? -9.547 5.729 0.929 1.00 95.00 105 ASP A N 1
ATOM 822 C CA . ASP A 1 105 ? -9.617 4.833 -0.235 1.00 95.00 105 ASP A CA 1
ATOM 823 C C . ASP A 1 105 ? -10.872 3.958 -0.190 1.00 95.00 105 ASP A C 1
ATOM 825 O O . ASP A 1 105 ? -11.592 3.852 -1.189 1.00 95.00 105 ASP A O 1
ATOM 829 N N . PHE A 1 106 ? -11.158 3.370 0.976 1.00 97.31 106 PHE A N 1
ATOM 830 C CA . PHE A 1 106 ? -12.387 2.620 1.203 1.00 97.31 106 PHE A CA 1
ATOM 831 C C . PHE A 1 106 ? -12.946 2.815 2.606 1.00 97.31 106 PHE A C 1
ATOM 833 O O . PHE A 1 106 ? -12.229 3.138 3.552 1.00 97.31 106 PHE A O 1
ATOM 840 N N . VAL A 1 107 ? -14.235 2.526 2.743 1.00 97.44 107 VAL A N 1
ATOM 841 C CA . VAL A 1 107 ? -14.913 2.357 4.027 1.00 97.44 107 VAL A CA 1
ATOM 842 C C . VAL A 1 107 ? -15.684 1.050 3.990 1.00 97.44 107 VAL A C 1
ATOM 844 O O . VAL A 1 107 ? -16.457 0.821 3.063 1.00 97.44 107 VAL A O 1
ATOM 847 N N . ILE A 1 108 ? -15.492 0.208 5.000 1.00 97.75 108 ILE A N 1
ATOM 848 C CA . ILE A 1 108 ? -16.275 -1.010 5.198 1.00 97.75 108 ILE A CA 1
ATOM 849 C C . ILE A 1 108 ? -17.234 -0.750 6.347 1.00 97.75 108 ILE A C 1
ATOM 851 O O . ILE A 1 108 ? -16.798 -0.508 7.467 1.00 97.75 108 ILE A O 1
ATOM 855 N N . ALA A 1 109 ? -18.530 -0.767 6.061 1.00 96.75 109 ALA A N 1
ATOM 856 C CA . ALA A 1 109 ? -19.585 -0.370 6.980 1.00 96.75 109 ALA A CA 1
ATOM 857 C C . ALA A 1 109 ? -20.609 -1.490 7.166 1.00 96.75 109 ALA A C 1
ATOM 859 O O . ALA A 1 109 ? -21.009 -2.130 6.196 1.00 96.75 109 ALA A O 1
ATOM 860 N N . ASP A 1 110 ? -21.068 -1.694 8.398 1.00 96.56 110 ASP A N 1
ATOM 861 C CA . ASP A 1 110 ? -22.208 -2.556 8.688 1.00 96.56 110 ASP A CA 1
ATOM 862 C C . ASP A 1 110 ? -23.511 -1.783 8.501 1.00 96.56 110 ASP A C 1
ATOM 864 O O . ASP A 1 110 ? -23.710 -0.715 9.089 1.00 96.56 110 ASP A O 1
ATOM 868 N N . THR A 1 111 ? -24.393 -2.337 7.675 1.00 94.38 111 THR A N 1
ATOM 869 C CA . THR A 1 111 ? -25.642 -1.700 7.256 1.00 94.38 111 THR A CA 1
ATOM 870 C C . THR A 1 111 ? -26.817 -2.650 7.441 1.00 94.38 111 THR A C 1
ATOM 872 O O . THR A 1 111 ? -27.397 -3.135 6.471 1.00 94.38 111 THR A O 1
ATOM 875 N N . ALA A 1 112 ? -27.174 -2.952 8.691 1.00 86.81 112 ALA A N 1
ATOM 876 C CA . ALA A 1 112 ? -28.165 -3.986 9.016 1.00 86.81 112 ALA A CA 1
ATOM 877 C C . ALA A 1 112 ? -29.495 -3.852 8.238 1.00 86.81 112 ALA A C 1
ATOM 879 O O . ALA A 1 112 ? -30.057 -4.855 7.807 1.00 86.81 112 ALA A O 1
ATOM 880 N N . ASP A 1 113 ? -29.964 -2.623 7.993 1.00 88.31 113 ASP A N 1
ATOM 881 C CA . ASP A 1 113 ? -31.182 -2.308 7.226 1.00 88.31 113 ASP A CA 1
ATOM 882 C C . ASP A 1 113 ? -30.907 -1.743 5.813 1.00 88.31 113 ASP A C 1
ATOM 884 O O . ASP A 1 113 ? -31.824 -1.337 5.095 1.00 88.31 113 ASP A O 1
ATOM 888 N N . GLY A 1 114 ? -29.633 -1.682 5.412 1.00 82.69 114 GLY A N 1
ATOM 889 C CA . GLY A 1 114 ? -29.177 -1.109 4.147 1.00 82.69 114 GLY A CA 1
ATOM 890 C C . GLY A 1 114 ? -29.257 0.420 4.047 1.00 82.69 114 GLY A C 1
ATOM 891 O O . GLY A 1 114 ? -28.986 0.942 2.964 1.00 82.69 114 GLY A O 1
ATOM 892 N N . LYS A 1 115 ? -29.622 1.130 5.125 1.00 84.25 115 LYS A N 1
ATOM 893 C CA . LYS A 1 115 ? -29.770 2.596 5.164 1.00 84.25 115 LYS A CA 1
ATOM 894 C C . LYS A 1 115 ? -28.910 3.250 6.242 1.00 84.25 115 LYS A C 1
ATOM 896 O O . LYS A 1 115 ? -28.272 4.262 5.969 1.00 84.25 115 LYS A O 1
ATOM 901 N N . ASN A 1 116 ? -28.895 2.687 7.445 1.00 89.94 116 ASN A N 1
ATOM 902 C CA . ASN A 1 116 ? -28.169 3.221 8.588 1.00 89.94 116 ASN A CA 1
ATOM 903 C C . ASN A 1 116 ? -26.793 2.563 8.716 1.00 89.94 116 ASN A C 1
ATOM 905 O O . ASN A 1 116 ? -26.647 1.355 8.530 1.00 89.94 116 ASN A O 1
ATOM 909 N N . ILE A 1 117 ? -25.788 3.371 9.055 1.00 93.81 117 ILE A N 1
ATOM 910 C CA . ILE A 1 117 ? -24.433 2.894 9.342 1.00 93.81 117 ILE A CA 1
ATOM 911 C C . ILE A 1 117 ? -24.339 2.602 10.839 1.00 93.81 117 ILE A C 1
ATOM 913 O O . ILE A 1 117 ? -24.460 3.520 11.646 1.00 93.81 117 ILE A O 1
ATOM 917 N N . GLY A 1 118 ? -24.137 1.334 11.204 1.00 90.69 118 GLY A N 1
ATOM 918 C CA . GLY A 1 118 ? -23.954 0.932 12.602 1.00 90.69 118 GLY A CA 1
ATOM 919 C C . GLY A 1 118 ? -22.514 1.137 13.072 1.00 90.69 118 GLY A C 1
ATOM 920 O O . GLY A 1 118 ? -22.233 1.978 13.919 1.00 90.69 118 GLY A O 1
ATOM 921 N N . GLN A 1 119 ? -21.594 0.370 12.492 1.00 95.00 119 GLN A N 1
ATOM 922 C CA . GLN A 1 119 ? -20.150 0.460 12.720 1.00 95.00 119 GLN A CA 1
ATOM 923 C C . GLN A 1 119 ? -19.442 0.483 11.365 1.00 95.00 119 GLN A C 1
ATOM 925 O O . GLN A 1 119 ? -19.955 -0.063 10.388 1.00 95.00 119 GLN A O 1
ATOM 930 N N . PHE A 1 120 ? -18.269 1.104 11.285 1.00 97.00 120 PHE A N 1
ATOM 931 C CA . PHE A 1 120 ? -17.470 1.122 10.066 1.00 97.00 120 PHE A CA 1
ATOM 932 C C . PHE A 1 120 ? -15.979 1.110 10.370 1.00 97.00 120 PHE A C 1
ATOM 934 O O . PHE A 1 120 ? -15.566 1.453 11.471 1.00 97.00 120 PHE A O 1
ATOM 941 N N . LEU A 1 121 ? -15.165 0.747 9.385 1.00 98.06 121 LEU A N 1
ATOM 942 C CA . LEU A 1 121 ? -13.713 0.875 9.402 1.00 98.06 121 LEU A CA 1
ATOM 943 C C . LEU A 1 121 ? -13.283 1.557 8.104 1.00 98.06 121 LEU A C 1
ATOM 945 O O . LEU A 1 121 ? -13.751 1.187 7.025 1.00 98.06 121 LEU A O 1
ATOM 949 N N . SER A 1 122 ? -12.383 2.531 8.195 1.00 98.31 122 SER A N 1
ATOM 950 C CA . SER A 1 122 ? -11.739 3.091 6.999 1.00 98.31 122 SER A CA 1
ATOM 951 C C . SER A 1 122 ? -10.569 2.206 6.589 1.00 98.31 122 SER A C 1
ATOM 953 O O . SER A 1 122 ? -9.895 1.651 7.454 1.00 98.31 122 SER A O 1
ATOM 955 N N . VAL A 1 123 ? -10.289 2.109 5.294 1.00 98.31 123 VAL A N 1
ATOM 956 C CA . VAL A 1 123 ? -9.138 1.385 4.744 1.00 98.31 123 VAL A CA 1
ATOM 957 C C . VAL A 1 123 ? -8.311 2.349 3.900 1.00 98.31 123 VAL A C 1
ATOM 959 O O . VAL A 1 123 ? -8.846 3.009 3.011 1.00 98.31 123 VAL A O 1
ATOM 962 N N . GLU A 1 124 ? -7.011 2.416 4.176 1.00 97.69 124 GLU A N 1
ATOM 963 C CA . GLU A 1 124 ? -6.030 3.244 3.469 1.00 97.69 124 GLU A CA 1
ATOM 964 C C . GLU A 1 124 ? -4.955 2.377 2.844 1.00 97.69 124 GLU A C 1
ATOM 966 O O . GLU A 1 124 ? -4.285 1.614 3.544 1.00 97.69 124 GLU A O 1
ATOM 971 N N . LEU A 1 125 ? -4.723 2.562 1.550 1.00 97.31 125 LEU A N 1
ATOM 972 C CA . LEU A 1 125 ? -3.679 1.857 0.831 1.00 97.31 125 LEU A CA 1
ATOM 973 C C . LEU A 1 125 ? -2.438 2.734 0.691 1.00 97.31 125 LEU A C 1
ATOM 975 O O . LEU A 1 125 ? -2.522 3.895 0.294 1.00 97.31 125 LEU A O 1
ATOM 979 N N . GLN A 1 126 ? -1.253 2.159 0.895 1.00 97.31 126 GLN A N 1
ATOM 980 C CA . GLN A 1 126 ? -0.006 2.860 0.586 1.00 97.31 126 GLN A CA 1
ATOM 981 C C . GLN A 1 126 ? 0.993 1.956 -0.138 1.00 97.31 126 GLN A C 1
ATOM 983 O O . GLN A 1 126 ? 1.424 0.921 0.361 1.00 97.31 126 GLN A O 1
ATOM 988 N N . ALA A 1 127 ? 1.404 2.408 -1.325 1.00 97.19 127 ALA A N 1
ATOM 989 C CA . ALA A 1 127 ? 2.532 1.864 -2.082 1.00 97.19 127 ALA A CA 1
ATOM 990 C C . ALA A 1 127 ? 3.767 2.774 -1.957 1.00 97.19 127 ALA A C 1
ATOM 992 O O . ALA A 1 127 ? 3.683 3.874 -1.403 1.00 97.19 127 ALA A O 1
ATOM 993 N N . ILE A 1 128 ? 4.916 2.342 -2.480 1.00 96.94 128 ILE A N 1
ATOM 994 C CA . ILE A 1 128 ? 6.155 3.120 -2.392 1.00 96.94 128 ILE A CA 1
ATOM 995 C C . ILE A 1 128 ? 6.306 4.107 -3.565 1.00 96.94 128 ILE A C 1
ATOM 997 O O . ILE A 1 128 ? 6.046 3.771 -4.721 1.00 96.94 128 ILE A O 1
ATOM 1001 N N . ASP A 1 129 ? 6.779 5.320 -3.277 1.00 94.75 129 ASP A N 1
ATOM 1002 C CA . ASP A 1 129 ? 7.260 6.256 -4.298 1.00 94.75 129 ASP A CA 1
ATOM 1003 C C . ASP A 1 129 ? 8.712 5.910 -4.662 1.00 94.75 129 ASP A C 1
ATOM 1005 O O . ASP A 1 129 ? 9.433 5.310 -3.863 1.00 94.75 129 ASP A O 1
ATOM 1009 N N . ILE A 1 130 ? 9.189 6.340 -5.831 1.00 95.38 130 ILE A N 1
ATOM 1010 C CA . ILE A 1 130 ? 10.596 6.173 -6.222 1.00 95.38 130 ILE A CA 1
ATOM 1011 C C . ILE A 1 130 ? 11.335 7.505 -6.323 1.00 95.38 130 ILE A C 1
ATOM 1013 O O . ILE A 1 130 ? 10.737 8.555 -6.547 1.00 95.38 130 ILE A O 1
ATOM 1017 N N . THR A 1 131 ? 12.653 7.452 -6.164 1.00 95.12 131 THR A N 1
ATOM 1018 C CA . THR A 1 131 ? 13.594 8.478 -6.616 1.00 95.12 131 THR A CA 1
ATOM 1019 C C . THR A 1 131 ? 14.243 8.028 -7.924 1.00 95.12 131 THR A C 1
ATOM 1021 O O . THR A 1 131 ? 14.328 6.832 -8.206 1.00 95.12 131 THR A O 1
ATOM 1024 N N . GLY A 1 132 ? 14.715 8.980 -8.731 1.00 93.00 132 GLY A N 1
ATOM 1025 C CA . GLY A 1 132 ? 15.245 8.676 -10.061 1.00 93.00 132 GLY A CA 1
ATOM 1026 C C . GLY A 1 132 ? 14.137 8.267 -11.033 1.00 93.00 132 GLY A C 1
ATOM 1027 O O . GLY A 1 132 ? 13.029 8.798 -10.979 1.00 93.00 132 GLY A O 1
ATOM 1028 N N . SER A 1 133 ? 14.441 7.353 -11.953 1.00 91.62 133 SER A N 1
ATOM 1029 C CA . SER A 1 133 ? 13.480 6.894 -12.957 1.00 91.62 133 SER A CA 1
ATOM 1030 C C . SER A 1 133 ? 13.807 5.484 -13.432 1.00 91.62 133 SER A C 1
ATOM 1032 O O . SER A 1 133 ? 14.972 5.120 -13.533 1.00 91.62 133 SER A O 1
ATOM 1034 N N . VAL A 1 134 ? 12.762 4.725 -13.757 1.00 94.69 134 VAL A N 1
ATOM 1035 C CA . VAL A 1 134 ? 12.830 3.409 -14.425 1.00 94.69 134 VAL A CA 1
ATOM 1036 C C . VAL A 1 134 ? 12.297 3.468 -15.856 1.00 94.69 134 VAL A C 1
ATOM 1038 O O . VAL A 1 134 ? 11.979 2.445 -16.457 1.00 94.69 134 VAL A O 1
ATOM 1041 N N . ARG A 1 135 ? 12.138 4.684 -16.390 1.00 94.06 135 ARG A N 1
ATOM 1042 C CA . ARG A 1 135 ? 11.527 4.919 -17.699 1.00 94.06 135 ARG A CA 1
ATOM 1043 C C . ARG A 1 135 ? 12.365 4.344 -18.837 1.00 94.06 135 ARG A C 1
ATOM 1045 O O . ARG A 1 135 ? 11.794 3.804 -19.768 1.00 94.06 135 ARG A O 1
ATOM 1052 N N . ASP A 1 136 ? 13.687 4.417 -18.728 1.00 94.38 136 ASP A N 1
ATOM 1053 C CA . ASP A 1 136 ? 14.620 3.798 -19.674 1.00 94.38 136 ASP A CA 1
ATOM 1054 C C . ASP A 1 136 ? 14.408 2.283 -19.760 1.00 94.38 136 ASP A C 1
ATOM 1056 O O . ASP A 1 136 ? 14.284 1.742 -20.853 1.00 94.38 136 ASP A O 1
ATOM 1060 N N . ALA A 1 137 ? 14.284 1.610 -18.613 1.00 95.88 137 ALA A N 1
ATOM 1061 C CA . ALA A 1 137 ? 13.980 0.187 -18.569 1.00 95.88 137 ALA A CA 1
ATOM 1062 C C . ALA A 1 137 ? 12.600 -0.119 -19.162 1.00 95.88 137 ALA A C 1
ATOM 1064 O O . ALA A 1 137 ? 12.458 -1.076 -19.916 1.00 95.88 137 ALA A O 1
ATOM 1065 N N . TYR A 1 138 ? 11.592 0.700 -18.857 1.00 96.38 138 TYR A N 1
ATOM 1066 C CA . TYR A 1 138 ? 10.261 0.543 -19.436 1.00 96.38 138 TYR A CA 1
ATOM 1067 C C . TYR A 1 138 ? 10.277 0.699 -20.964 1.00 96.38 138 TYR A C 1
ATOM 1069 O O . TYR A 1 138 ? 9.799 -0.190 -21.658 1.00 96.38 138 TYR A O 1
ATOM 1077 N N . ASP A 1 139 ? 10.873 1.771 -21.491 1.00 95.25 139 ASP A N 1
ATOM 1078 C CA . ASP A 1 139 ? 10.942 2.028 -22.934 1.00 95.25 139 ASP A CA 1
ATOM 1079 C C . ASP A 1 139 ? 11.746 0.940 -23.665 1.00 95.25 139 ASP A C 1
ATOM 1081 O O . ASP A 1 139 ? 11.329 0.479 -24.726 1.00 95.25 139 ASP A O 1
ATOM 1085 N N . ALA A 1 140 ? 12.850 0.467 -23.075 1.00 96.31 140 ALA A N 1
ATOM 1086 C CA . ALA A 1 140 ? 13.631 -0.643 -23.620 1.00 96.31 140 ALA A CA 1
ATOM 1087 C C . ALA A 1 140 ? 12.833 -1.956 -23.646 1.00 96.31 140 ALA A C 1
ATOM 1089 O O . ALA A 1 140 ? 12.885 -2.681 -24.639 1.00 96.31 140 ALA A O 1
ATOM 1090 N N . ILE A 1 141 ? 12.037 -2.238 -22.603 1.00 97.38 141 ILE A N 1
ATOM 1091 C CA . ILE A 1 141 ? 11.109 -3.376 -22.602 1.00 97.38 141 ILE A CA 1
ATOM 1092 C C . ILE A 1 141 ? 10.116 -3.254 -23.758 1.00 97.38 141 ILE A C 1
ATOM 1094 O O . ILE A 1 141 ? 9.982 -4.218 -24.509 1.00 97.38 141 ILE A O 1
ATOM 1098 N N . LEU A 1 142 ? 9.471 -2.096 -23.939 1.00 96.25 142 LEU A N 1
ATOM 1099 C CA . LEU A 1 142 ? 8.509 -1.897 -25.031 1.00 96.25 142 LEU A CA 1
ATOM 1100 C C . LEU A 1 142 ? 9.161 -2.093 -26.407 1.00 96.25 142 LEU A C 1
ATOM 1102 O O . LEU A 1 142 ? 8.577 -2.712 -27.291 1.00 96.25 142 LEU A O 1
ATOM 1106 N N . ALA A 1 143 ? 10.386 -1.589 -26.576 1.00 96.38 143 ALA A N 1
ATOM 1107 C CA . ALA A 1 143 ? 11.136 -1.669 -27.826 1.00 96.38 143 ALA A CA 1
ATOM 1108 C C . ALA A 1 143 ? 11.752 -3.053 -28.099 1.00 96.38 143 ALA A C 1
ATOM 1110 O O . ALA A 1 143 ? 12.315 -3.267 -29.172 1.00 96.38 143 ALA A O 1
ATOM 1111 N N . GLY A 1 144 ? 11.690 -3.987 -27.144 1.00 96.88 144 GLY A N 1
ATOM 1112 C CA . GLY A 1 144 ? 12.340 -5.290 -27.274 1.00 96.88 144 GLY A CA 1
ATOM 1113 C C . GLY A 1 144 ? 13.873 -5.224 -27.190 1.00 96.88 144 GLY A C 1
ATOM 1114 O O . GLY A 1 144 ? 14.556 -6.052 -27.788 1.00 96.88 144 GLY A O 1
ATOM 1115 N N . GLN A 1 145 ? 14.421 -4.222 -26.497 1.00 96.44 145 GLN A N 1
ATOM 1116 C CA . GLN A 1 145 ? 15.847 -3.893 -26.496 1.00 96.44 145 GLN A CA 1
ATOM 1117 C C . GLN A 1 145 ? 16.504 -4.118 -25.131 1.00 96.44 145 GLN A C 1
ATOM 1119 O O . GLN A 1 145 ? 15.878 -4.007 -24.077 1.00 96.44 145 GLN A O 1
ATOM 1124 N N . MET A 1 146 ? 17.808 -4.393 -25.163 1.00 95.94 146 MET A N 1
ATOM 1125 C CA . MET A 1 146 ? 18.661 -4.357 -23.975 1.00 95.94 146 MET A CA 1
ATOM 1126 C C . MET A 1 146 ? 19.154 -2.931 -23.719 1.00 95.94 146 MET A C 1
ATOM 1128 O O . MET A 1 146 ? 19.234 -2.116 -24.634 1.00 95.94 146 MET A O 1
ATOM 1132 N N . LEU A 1 147 ? 19.524 -2.635 -22.474 1.00 93.06 147 LEU A N 1
ATOM 1133 C CA . LEU A 1 147 ? 20.090 -1.344 -22.091 1.00 93.06 147 LEU A CA 1
ATOM 1134 C C . LEU A 1 147 ? 21.619 -1.348 -22.207 1.00 93.06 147 LEU A C 1
ATOM 1136 O O . LEU A 1 147 ? 22.279 -2.257 -21.704 1.00 93.06 147 LEU A O 1
ATOM 1140 N N . ASP A 1 148 ? 22.192 -0.281 -22.761 1.00 89.38 148 ASP A N 1
ATOM 1141 C CA . ASP A 1 148 ? 23.644 -0.044 -22.709 1.00 89.38 148 ASP A CA 1
ATOM 1142 C C . ASP A 1 148 ? 24.088 0.481 -21.340 1.00 89.38 148 ASP A C 1
ATOM 1144 O O . ASP A 1 148 ? 25.167 0.156 -20.839 1.00 89.38 148 ASP A O 1
ATOM 1148 N N . THR A 1 149 ? 23.235 1.299 -20.719 1.00 84.62 149 THR A N 1
ATOM 1149 C CA . THR A 1 149 ? 23.430 1.858 -19.380 1.00 84.62 149 THR A CA 1
ATOM 1150 C C . THR A 1 149 ? 22.110 1.842 -18.620 1.00 84.62 149 THR A C 1
ATOM 1152 O O . THR A 1 149 ? 21.042 1.988 -19.209 1.00 84.62 149 THR A O 1
ATOM 1155 N N . LYS A 1 150 ? 22.178 1.654 -17.301 1.00 77.62 150 LYS A N 1
ATOM 1156 C CA . LYS A 1 150 ? 21.005 1.652 -16.422 1.00 77.62 150 LYS A CA 1
ATOM 1157 C C . LYS A 1 150 ? 20.933 2.974 -15.667 1.00 77.62 150 LYS A C 1
ATOM 1159 O O . LYS A 1 150 ? 21.863 3.300 -14.924 1.00 77.62 150 LYS A O 1
ATOM 1164 N N . LYS A 1 151 ? 19.824 3.709 -15.795 1.00 84.06 151 LYS A N 1
ATOM 1165 C CA . LYS A 1 151 ? 19.543 4.823 -14.885 1.00 84.06 151 LYS A CA 1
ATOM 1166 C C . LYS A 1 151 ? 19.281 4.287 -13.482 1.00 84.06 151 LYS A C 1
ATOM 1168 O O . LYS A 1 151 ? 18.681 3.231 -13.278 1.00 84.06 151 LYS A O 1
ATOM 1173 N N . SER A 1 152 ? 19.769 5.030 -12.496 1.00 85.06 152 SER A N 1
ATOM 1174 C CA . SER A 1 152 ? 19.551 4.688 -11.097 1.00 85.06 152 SER A CA 1
ATOM 1175 C C . SER A 1 152 ? 18.136 5.070 -10.670 1.00 85.06 152 SER A C 1
ATOM 1177 O O . SER A 1 152 ? 17.643 6.156 -10.991 1.00 85.06 152 SER A O 1
ATOM 1179 N N . TYR A 1 153 ? 17.512 4.187 -9.898 1.00 94.50 153 TYR A N 1
ATOM 1180 C CA . TYR A 1 153 ? 16.313 4.475 -9.130 1.00 94.50 153 TYR A CA 1
ATOM 1181 C C . TYR A 1 153 ? 16.495 3.964 -7.704 1.00 94.50 153 TYR A C 1
ATOM 1183 O O . TYR A 1 153 ? 17.268 3.039 -7.444 1.00 94.50 153 TYR A O 1
ATOM 1191 N N . GLY A 1 154 ? 15.763 4.572 -6.780 1.00 95.06 154 GLY A N 1
ATOM 1192 C CA . GLY A 1 154 ? 15.676 4.126 -5.399 1.00 95.06 154 GLY A CA 1
ATOM 1193 C C . GLY A 1 154 ? 14.235 4.149 -4.923 1.00 95.06 154 GLY A C 1
ATOM 1194 O O . GLY A 1 154 ? 13.392 4.845 -5.480 1.00 95.06 154 GLY A O 1
ATOM 1195 N N . PHE A 1 155 ? 13.943 3.397 -3.874 1.00 96.44 155 PHE A N 1
ATOM 1196 C CA . PHE A 1 155 ? 12.656 3.470 -3.197 1.00 96.44 155 PHE A CA 1
ATOM 1197 C C . PHE A 1 155 ? 12.679 4.614 -2.181 1.00 96.44 155 PHE A C 1
ATOM 1199 O O . PHE A 1 155 ? 13.587 4.711 -1.351 1.00 96.44 155 PHE A O 1
ATOM 1206 N N . ASN A 1 156 ? 11.691 5.503 -2.243 1.00 96.06 156 ASN A N 1
ATOM 1207 C CA . ASN A 1 156 ? 11.640 6.721 -1.441 1.00 96.06 156 ASN A CA 1
ATOM 1208 C C . ASN A 1 156 ? 10.993 6.477 -0.065 1.00 96.06 156 ASN A C 1
ATOM 1210 O O . ASN A 1 156 ? 10.025 7.138 0.322 1.00 96.06 156 ASN A O 1
ATOM 1214 N N . TRP A 1 157 ? 11.548 5.511 0.674 1.00 95.94 157 TRP A N 1
ATOM 1215 C CA . TRP A 1 157 ? 11.047 5.044 1.972 1.00 95.94 157 TRP A CA 1
ATOM 1216 C C . TRP A 1 157 ? 10.782 6.175 2.950 1.00 95.94 157 TRP A C 1
ATOM 1218 O O . TRP A 1 157 ? 9.688 6.281 3.500 1.00 95.94 157 TRP A O 1
ATOM 1228 N N . LYS A 1 158 ? 11.755 7.075 3.120 1.00 94.31 158 LYS A N 1
ATOM 1229 C CA . LYS A 1 158 ? 11.647 8.148 4.108 1.00 94.31 158 LYS A CA 1
ATOM 1230 C C . LYS A 1 158 ? 10.543 9.147 3.766 1.00 94.31 158 LYS A C 1
ATOM 1232 O O . LYS A 1 158 ? 9.895 9.655 4.678 1.00 94.31 158 LYS A O 1
ATOM 1237 N N . ASN A 1 159 ? 10.327 9.445 2.483 1.00 94.62 159 ASN A N 1
ATOM 1238 C CA . ASN A 1 159 ? 9.259 10.352 2.064 1.00 94.62 159 ASN A CA 1
ATOM 1239 C C . ASN A 1 159 ? 7.880 9.730 2.287 1.00 94.62 159 ASN A C 1
ATOM 1241 O O . ASN A 1 159 ? 7.014 10.367 2.886 1.00 94.62 159 ASN A O 1
ATOM 1245 N N . VAL A 1 160 ? 7.703 8.477 1.859 1.00 94.56 160 VAL A N 1
ATOM 124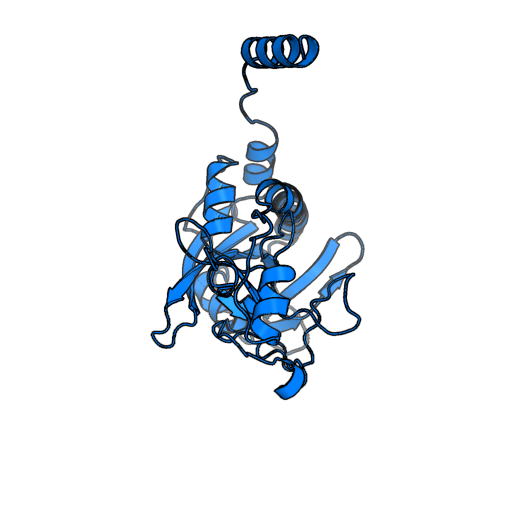6 C CA . VAL A 1 160 ? 6.441 7.756 2.055 1.00 94.56 160 VAL A CA 1
ATOM 1247 C C . VAL A 1 160 ? 6.141 7.592 3.538 1.00 94.56 160 VAL A C 1
ATOM 1249 O O . VAL A 1 160 ? 5.045 7.945 3.956 1.00 94.56 160 VAL A O 1
ATOM 1252 N N . TYR A 1 161 ? 7.124 7.186 4.345 1.00 95.06 161 TYR A N 1
ATOM 1253 C CA . TYR A 1 161 ? 6.999 7.117 5.801 1.00 95.06 161 TYR A CA 1
ATOM 1254 C C . TYR A 1 161 ? 6.495 8.440 6.394 1.00 95.06 161 TYR A C 1
ATOM 1256 O O . TYR A 1 161 ? 5.490 8.454 7.096 1.00 95.06 161 TYR A O 1
ATOM 1264 N N . LYS A 1 162 ? 7.143 9.573 6.082 1.00 92.38 162 LYS A N 1
ATOM 1265 C CA . LYS A 1 162 ? 6.772 10.882 6.651 1.00 92.38 162 LYS A CA 1
ATOM 1266 C C . LYS A 1 162 ? 5.330 11.264 6.319 1.00 92.38 162 LYS A C 1
ATOM 1268 O O . LYS A 1 162 ? 4.611 11.746 7.188 1.00 92.38 162 LYS A O 1
ATOM 1273 N N . ARG A 1 163 ? 4.920 11.068 5.064 1.00 94.56 163 ARG A N 1
ATOM 1274 C CA . ARG A 1 163 ? 3.573 11.417 4.598 1.00 94.56 163 ARG A CA 1
ATOM 1275 C C . ARG A 1 163 ? 2.524 10.479 5.191 1.00 94.56 163 ARG A C 1
ATOM 1277 O O . ARG A 1 163 ? 1.544 10.947 5.762 1.00 94.56 163 ARG A O 1
ATOM 1284 N N . TYR A 1 164 ? 2.757 9.176 5.079 1.00 95.44 164 TYR A N 1
ATOM 1285 C CA . TYR A 1 164 ? 1.781 8.159 5.444 1.00 95.44 164 TYR A CA 1
ATOM 1286 C C . TYR A 1 164 ? 1.568 8.078 6.955 1.00 95.44 164 TYR A C 1
ATOM 1288 O O . TYR A 1 164 ? 0.433 8.066 7.416 1.00 95.44 164 TYR A O 1
ATOM 1296 N N . ILE A 1 165 ? 2.638 8.130 7.753 1.00 95.62 165 ILE A N 1
ATOM 1297 C CA . ILE A 1 165 ? 2.516 8.089 9.215 1.00 95.62 165 ILE A CA 1
ATOM 1298 C C . ILE A 1 165 ? 1.771 9.310 9.753 1.00 95.62 165 ILE A C 1
ATOM 1300 O O . ILE A 1 165 ? 0.902 9.158 10.606 1.00 95.62 165 ILE A O 1
ATOM 1304 N N . ASN A 1 166 ? 2.027 10.504 9.214 1.00 94.31 166 ASN A N 1
ATOM 1305 C CA . ASN A 1 166 ? 1.268 11.695 9.598 1.00 94.31 166 ASN A CA 1
ATOM 1306 C C . ASN A 1 166 ? -0.225 11.556 9.261 1.00 94.31 166 ASN A C 1
ATOM 1308 O O . ASN A 1 166 ? -1.075 11.927 10.072 1.00 94.31 166 ASN A O 1
ATOM 1312 N N . GLN A 1 167 ? -0.546 10.986 8.096 1.00 95.12 167 GLN A N 1
ATOM 1313 C CA . GLN A 1 167 ? -1.925 10.708 7.699 1.00 95.12 167 GLN A CA 1
ATOM 1314 C C . GLN A 1 167 ? -2.595 9.707 8.654 1.00 95.12 167 GLN A C 1
ATOM 1316 O O . GLN A 1 167 ? -3.713 9.957 9.102 1.00 95.12 167 GLN A O 1
ATOM 1321 N N . LEU A 1 168 ? -1.908 8.617 9.015 1.00 97.06 168 LEU A N 1
ATOM 1322 C CA . LEU A 1 168 ? -2.418 7.616 9.955 1.00 97.06 168 LEU A CA 1
ATOM 1323 C C . LEU A 1 168 ? -2.614 8.181 11.363 1.00 97.06 168 LEU A C 1
ATOM 1325 O O . LEU A 1 168 ? -3.631 7.893 11.982 1.00 97.06 168 LEU A O 1
ATOM 1329 N N . ILE A 1 169 ? -1.694 9.014 11.861 1.00 96.88 169 ILE A N 1
ATOM 1330 C CA . ILE A 1 169 ? -1.843 9.680 13.165 1.00 96.88 169 ILE A CA 1
ATOM 1331 C C . ILE A 1 169 ? -3.092 10.569 13.164 1.00 96.88 169 ILE A C 1
ATOM 1333 O O . ILE A 1 169 ? -3.926 10.461 14.061 1.00 96.88 169 ILE A O 1
ATOM 1337 N N . SER A 1 170 ? -3.243 11.422 12.146 1.00 96.38 170 SER A N 1
ATOM 1338 C CA . SER A 1 170 ? -4.379 12.344 12.049 1.00 96.38 170 SER A CA 1
ATOM 1339 C C . SER A 1 170 ? -5.709 11.601 11.898 1.00 96.38 170 SER A C 1
ATOM 1341 O O . SER A 1 170 ? -6.646 11.864 12.649 1.00 96.38 170 SER A O 1
ATOM 1343 N N . LYS A 1 171 ? -5.797 10.617 10.996 1.00 97.31 171 LYS A N 1
ATOM 1344 C CA . LYS A 1 171 ? -7.028 9.835 10.818 1.00 97.31 171 LYS A CA 1
ATOM 1345 C C . LYS A 1 171 ? -7.325 8.931 12.013 1.00 97.31 171 LYS A C 1
ATOM 1347 O O . LYS A 1 171 ? -8.474 8.846 12.435 1.00 97.31 171 LYS A O 1
ATOM 1352 N N . GLY A 1 172 ? -6.305 8.313 12.604 1.00 97.69 172 GLY A N 1
ATOM 1353 C CA . GLY A 1 172 ? -6.432 7.506 13.816 1.00 97.69 172 GLY A CA 1
ATOM 1354 C C . GLY A 1 172 ? -6.954 8.307 15.013 1.00 97.69 172 GLY A C 1
ATOM 1355 O O . GLY A 1 172 ? -7.733 7.775 15.803 1.00 97.69 172 GLY A O 1
ATOM 1356 N N . TYR A 1 173 ? -6.604 9.595 15.114 1.00 97.06 173 TYR A N 1
ATOM 1357 C CA . TYR A 1 173 ? -7.200 10.513 16.089 1.00 97.06 173 TYR A CA 1
ATOM 1358 C C . TYR A 1 173 ? -8.712 10.659 15.879 1.00 97.06 173 TYR A C 1
ATOM 1360 O O . TYR A 1 173 ? -9.470 10.503 16.833 1.00 97.06 173 TYR A O 1
ATOM 1368 N N . TYR A 1 174 ? -9.186 10.889 14.652 1.00 97.19 174 TYR A N 1
ATOM 1369 C CA . TYR A 1 174 ? -10.629 10.976 14.393 1.00 97.19 174 TYR A CA 1
ATOM 1370 C C . TYR A 1 174 ? -11.344 9.649 14.669 1.00 97.19 174 TYR A C 1
ATOM 1372 O O . TYR A 1 174 ? -12.359 9.631 15.361 1.00 97.19 174 TYR A O 1
ATOM 1380 N N . HIS A 1 175 ? -10.765 8.530 14.226 1.00 97.12 175 HIS A N 1
ATOM 1381 C CA . HIS A 1 175 ? -11.327 7.202 14.470 1.00 97.12 175 HIS A CA 1
ATOM 1382 C C . HIS A 1 175 ? -11.430 6.863 15.963 1.00 97.12 175 HIS A C 1
ATOM 1384 O O . HIS A 1 175 ? -12.428 6.284 16.385 1.00 97.12 175 HIS A O 1
ATOM 1390 N N . HIS A 1 176 ? -10.464 7.299 16.777 1.00 96.44 176 HIS A N 1
ATOM 1391 C CA . HIS A 1 176 ? -10.559 7.205 18.233 1.00 96.44 176 HIS A CA 1
ATOM 1392 C C . HIS A 1 176 ? -11.808 7.905 18.783 1.00 96.44 176 HIS A C 1
ATOM 1394 O O . HIS A 1 176 ? -12.550 7.303 19.553 1.00 96.44 176 HIS A O 1
ATOM 1400 N N . HIS A 1 177 ? -12.066 9.146 18.358 1.00 95.31 177 HIS A N 1
ATOM 1401 C CA . HIS A 1 177 ? -13.217 9.930 18.823 1.00 95.31 177 HIS A CA 1
ATOM 1402 C C . HIS A 1 177 ? -14.549 9.363 18.328 1.00 95.31 177 HIS A C 1
ATOM 1404 O O . HIS A 1 177 ? -15.564 9.482 19.008 1.00 95.31 177 HIS A O 1
ATOM 1410 N N . TRP A 1 178 ? -14.549 8.738 17.154 1.00 95.12 178 TRP A N 1
ATOM 1411 C CA . TRP A 1 178 ? -15.729 8.099 16.580 1.00 95.12 178 TRP A CA 1
ATOM 1412 C C . TRP A 1 178 ? -15.978 6.675 17.103 1.00 95.12 178 TRP A C 1
ATOM 1414 O O . TRP A 1 178 ? -17.008 6.093 16.781 1.00 95.12 178 TRP A O 1
ATOM 1424 N N . GLY A 1 179 ? -15.061 6.090 17.885 1.00 94.56 179 GLY A N 1
ATOM 1425 C CA . GLY A 1 179 ? -15.189 4.705 18.358 1.00 94.56 179 GLY A CA 1
ATOM 1426 C C . GLY A 1 179 ? -15.033 3.650 17.250 1.00 94.56 179 GLY A C 1
ATOM 1427 O O . GLY A 1 179 ? -15.582 2.551 17.342 1.00 94.56 179 GLY A O 1
ATOM 1428 N N . THR A 1 180 ? -14.290 3.986 16.196 1.00 95.75 180 THR A N 1
ATOM 1429 C CA . THR A 1 180 ? -13.981 3.137 15.031 1.00 95.75 180 THR A CA 1
ATOM 1430 C C . THR A 1 180 ? -12.455 2.983 14.888 1.00 95.75 180 THR A C 1
ATOM 1432 O O . THR A 1 180 ? -11.681 3.446 15.727 1.00 95.75 180 THR A O 1
ATOM 1435 N N . LYS A 1 181 ? -11.994 2.280 13.849 1.00 97.69 181 LYS A N 1
ATOM 1436 C CA . LYS A 1 181 ? -10.586 2.028 13.543 1.00 97.69 181 LYS A CA 1
ATOM 1437 C C . LYS A 1 181 ? -10.299 2.317 12.072 1.00 97.69 181 LYS A C 1
ATOM 1439 O O . LYS A 1 181 ? -11.167 2.157 11.213 1.00 97.69 181 LYS A O 1
ATOM 1444 N N . ILE A 1 182 ? -9.062 2.709 11.793 1.00 98.19 182 ILE A N 1
ATOM 1445 C CA . ILE A 1 182 ? -8.526 2.793 10.435 1.00 98.19 182 ILE A CA 1
ATOM 1446 C C . ILE A 1 182 ? -7.578 1.627 10.175 1.00 98.19 182 ILE A C 1
ATOM 1448 O O . ILE A 1 182 ? -6.729 1.309 11.007 1.00 98.19 182 ILE A O 1
ATOM 1452 N N . VAL A 1 183 ? -7.726 0.994 9.018 1.00 98.62 183 VAL A N 1
ATOM 1453 C CA . VAL A 1 183 ? -6.906 -0.119 8.550 1.00 98.62 183 VAL A CA 1
ATOM 1454 C C . VAL A 1 183 ? -5.921 0.394 7.503 1.00 98.62 183 VAL A C 1
ATOM 1456 O O . VAL A 1 183 ? -6.307 0.836 6.425 1.00 98.62 183 VAL A O 1
ATOM 1459 N N . ALA A 1 184 ? -4.637 0.335 7.824 1.00 98.44 184 ALA A N 1
ATOM 1460 C CA . ALA A 1 184 ? -3.521 0.627 6.943 1.00 98.44 184 ALA A CA 1
ATOM 1461 C C . ALA A 1 184 ? -3.108 -0.649 6.194 1.00 98.44 184 ALA A C 1
ATOM 1463 O O . ALA A 1 184 ? -2.535 -1.559 6.795 1.00 98.44 184 ALA A O 1
ATOM 1464 N N . VAL A 1 185 ? -3.386 -0.716 4.891 1.00 98.44 185 VAL A N 1
ATOM 1465 C CA . VAL A 1 185 ? -2.986 -1.829 4.020 1.00 98.44 185 VAL A CA 1
ATOM 1466 C C . VAL A 1 185 ? -1.724 -1.439 3.270 1.00 98.44 185 VAL A C 1
ATOM 1468 O O . VAL A 1 185 ? -1.708 -0.510 2.456 1.00 98.44 185 VAL A O 1
ATOM 1471 N N . ILE A 1 186 ? -0.656 -2.176 3.547 1.00 98.06 186 ILE A N 1
ATOM 1472 C CA . ILE A 1 186 ? 0.670 -1.922 2.992 1.00 98.06 186 ILE A CA 1
ATOM 1473 C C . ILE A 1 186 ? 1.409 -3.223 2.730 1.00 98.06 186 ILE A C 1
ATOM 1475 O O . ILE A 1 186 ? 1.084 -4.276 3.272 1.00 98.06 186 ILE A O 1
ATOM 1479 N N . GLN A 1 187 ? 2.450 -3.143 1.912 1.00 98.12 187 GLN A N 1
ATOM 1480 C CA . GLN A 1 187 ? 3.371 -4.256 1.754 1.00 98.12 187 GLN A CA 1
ATOM 1481 C C . GLN A 1 187 ? 4.227 -4.417 3.023 1.00 98.12 187 GLN A C 1
ATOM 1483 O O . GLN A 1 187 ? 4.583 -3.427 3.670 1.00 98.12 187 GLN A O 1
ATOM 1488 N N . ASP A 1 188 ? 4.585 -5.654 3.359 1.00 97.38 188 ASP A N 1
ATOM 1489 C CA . ASP A 1 188 ? 5.460 -6.017 4.479 1.00 97.38 188 ASP A CA 1
ATOM 1490 C C . ASP A 1 188 ? 6.782 -5.233 4.503 1.00 97.38 188 ASP A C 1
ATOM 1492 O O . ASP A 1 188 ? 7.189 -4.744 5.552 1.00 97.38 188 ASP A O 1
ATOM 1496 N N . GLU A 1 189 ? 7.407 -4.998 3.350 1.00 96.38 189 GLU A N 1
ATOM 1497 C CA . GLU A 1 189 ? 8.600 -4.150 3.214 1.00 96.38 189 GLU A CA 1
ATOM 1498 C C . GLU A 1 189 ? 8.387 -2.718 3.746 1.00 96.38 189 GLU A C 1
ATOM 1500 O O . GLU A 1 189 ? 9.238 -2.170 4.452 1.00 96.38 189 GLU A O 1
ATOM 1505 N N . VAL A 1 190 ? 7.230 -2.113 3.452 1.00 96.31 190 VAL A N 1
ATOM 1506 C CA . VAL A 1 190 ? 6.873 -0.770 3.942 1.00 96.31 190 VAL A CA 1
ATOM 1507 C C . VAL A 1 190 ? 6.593 -0.822 5.442 1.00 96.31 190 VAL A C 1
ATOM 1509 O O . VAL A 1 190 ? 7.047 0.046 6.187 1.00 96.31 190 VAL A O 1
ATOM 1512 N N . TYR A 1 191 ? 5.881 -1.851 5.896 1.00 97.19 191 TYR A N 1
ATOM 1513 C CA . TYR A 1 191 ? 5.558 -2.036 7.306 1.00 97.19 191 TYR A CA 1
ATOM 1514 C C . TYR A 1 191 ? 6.807 -2.239 8.174 1.00 97.19 191 TYR A C 1
ATOM 1516 O O . TYR A 1 191 ? 6.972 -1.584 9.205 1.00 97.19 191 TYR A O 1
ATOM 1524 N N . ASN A 1 192 ? 7.733 -3.083 7.721 1.00 95.50 192 ASN A N 1
ATOM 1525 C CA . ASN A 1 192 ? 9.009 -3.324 8.383 1.00 95.50 192 ASN A CA 1
ATOM 1526 C C . ASN A 1 192 ? 9.845 -2.036 8.433 1.00 95.50 192 ASN A C 1
ATOM 1528 O O . ASN A 1 192 ? 10.441 -1.732 9.464 1.00 95.50 192 ASN A O 1
ATOM 1532 N N . TYR A 1 193 ? 9.839 -1.225 7.366 1.00 95.31 193 TYR A N 1
ATOM 1533 C CA . TYR A 1 193 ? 10.480 0.093 7.391 1.00 95.31 193 TYR A CA 1
ATOM 1534 C C . TYR A 1 193 ? 9.865 1.019 8.452 1.00 95.31 193 TYR A C 1
ATOM 1536 O O . TYR A 1 193 ? 10.601 1.680 9.182 1.00 95.31 193 TYR A O 1
ATOM 1544 N N . VAL A 1 194 ? 8.532 1.054 8.570 1.00 94.25 194 VAL A N 1
ATOM 1545 C CA . VAL A 1 194 ? 7.826 1.847 9.591 1.00 94.25 194 VAL A CA 1
ATOM 1546 C C . VAL A 1 194 ? 8.231 1.424 11.003 1.00 94.25 194 VAL A C 1
ATOM 1548 O O . VAL A 1 194 ? 8.578 2.288 11.807 1.00 94.25 194 VAL A O 1
ATOM 1551 N N . CYS A 1 195 ? 8.241 0.120 11.287 1.00 93.62 195 CYS A N 1
ATOM 1552 C CA . CYS A 1 195 ? 8.620 -0.412 12.600 1.00 93.62 195 CYS A CA 1
ATOM 1553 C C . CYS A 1 195 ? 10.100 -0.174 12.933 1.00 93.62 195 CYS A C 1
ATOM 1555 O O . CYS A 1 195 ? 10.444 0.018 14.093 1.00 93.62 195 CYS A O 1
ATOM 1557 N N . ASN A 1 196 ? 10.974 -0.170 11.924 1.00 91.75 196 ASN A N 1
ATOM 1558 C CA . ASN A 1 196 ? 12.397 0.103 12.115 1.00 91.75 196 ASN A CA 1
ATOM 1559 C C . ASN A 1 196 ? 12.688 1.599 12.305 1.00 91.75 196 ASN A C 1
ATOM 1561 O O . ASN A 1 196 ? 13.616 1.953 13.028 1.00 91.75 196 ASN A O 1
ATOM 1565 N N . ASP A 1 197 ? 11.937 2.490 11.645 1.00 89.62 197 ASP A N 1
ATOM 1566 C CA . ASP A 1 197 ? 12.139 3.938 11.783 1.00 89.62 197 ASP A CA 1
ATOM 1567 C C . ASP A 1 197 ? 11.490 4.482 13.064 1.00 89.62 197 ASP A C 1
ATOM 1569 O O . ASP A 1 197 ? 11.998 5.460 13.615 1.00 89.62 197 ASP A O 1
ATOM 1573 N N . ALA A 1 198 ? 10.389 3.893 13.544 1.00 86.75 198 ALA A N 1
ATOM 1574 C CA . ALA A 1 198 ? 9.704 4.288 14.775 1.00 86.75 198 ALA A CA 1
ATOM 1575 C C . ALA A 1 198 ? 9.459 3.102 15.711 1.00 86.75 198 ALA A C 1
ATOM 1577 O O . ALA A 1 198 ? 8.767 2.147 15.362 1.00 86.75 198 ALA A O 1
ATOM 1578 N N . ASP A 1 199 ? 9.940 3.233 16.946 1.00 87.12 199 ASP A N 1
ATOM 1579 C CA . ASP A 1 199 ? 9.630 2.301 18.022 1.00 87.12 199 ASP A CA 1
ATOM 1580 C C . ASP A 1 199 ? 8.338 2.729 18.733 1.00 87.12 199 ASP A C 1
ATOM 1582 O O . ASP A 1 199 ? 8.327 3.625 19.577 1.00 87.12 199 ASP A O 1
ATOM 1586 N N . PHE A 1 200 ? 7.220 2.138 18.320 1.00 92.62 200 PHE A N 1
ATOM 1587 C CA . PHE A 1 200 ? 5.905 2.333 18.926 1.00 92.62 200 PHE A CA 1
ATOM 1588 C C . PHE A 1 200 ? 5.335 0.997 19.392 1.00 92.62 200 PHE A C 1
ATOM 1590 O O . PHE A 1 200 ? 5.591 -0.047 18.793 1.00 92.62 200 PHE A O 1
ATOM 1597 N N . MET A 1 201 ? 4.500 1.036 20.432 1.00 92.94 201 MET A N 1
ATOM 1598 C CA . MET A 1 201 ? 3.773 -0.142 20.902 1.00 92.94 201 MET A CA 1
ATOM 1599 C C . MET A 1 201 ? 2.888 -0.709 19.784 1.00 92.94 201 MET A C 1
ATOM 1601 O O . MET A 1 201 ? 2.109 0.026 19.170 1.00 92.94 201 MET A O 1
ATOM 1605 N N . ARG A 1 202 ? 2.964 -2.022 19.580 1.00 95.44 202 ARG A N 1
ATOM 1606 C CA . ARG A 1 202 ? 2.112 -2.790 18.669 1.00 95.44 202 ARG A CA 1
ATOM 1607 C C . ARG A 1 202 ? 1.520 -3.986 19.405 1.00 95.44 202 ARG A C 1
ATOM 1609 O O . ARG A 1 202 ? 2.139 -4.497 20.336 1.00 95.44 202 ARG A O 1
ATOM 1616 N N . THR A 1 203 ? 0.329 -4.418 19.009 1.00 95.75 203 THR A N 1
ATOM 1617 C CA . THR A 1 203 ? -0.346 -5.583 19.595 1.00 95.75 203 THR A CA 1
ATOM 1618 C C . THR A 1 203 ? -1.094 -6.379 18.533 1.00 95.75 203 THR A C 1
ATOM 1620 O O . THR A 1 203 ? -1.704 -5.794 17.645 1.00 95.75 203 THR A O 1
ATOM 1623 N N . ALA A 1 204 ? -1.094 -7.707 18.641 1.00 95.12 204 ALA A N 1
ATOM 1624 C CA . ALA A 1 204 ? -1.956 -8.564 17.826 1.00 95.12 204 ALA A CA 1
ATOM 1625 C C . ALA A 1 204 ? -3.422 -8.548 18.308 1.00 95.12 204 ALA A C 1
ATOM 1627 O O . ALA A 1 204 ? -4.326 -8.905 17.555 1.00 95.12 204 ALA A O 1
ATOM 1628 N N . ASP A 1 205 ? -3.683 -8.108 19.548 1.00 93.69 205 ASP A N 1
ATOM 1629 C CA . ASP A 1 205 ? -5.046 -7.905 20.044 1.00 93.69 205 ASP A CA 1
ATOM 1630 C C . ASP A 1 205 ? -5.633 -6.604 19.483 1.00 93.69 205 ASP A C 1
ATOM 1632 O O . ASP A 1 205 ? -5.639 -5.543 20.117 1.00 93.69 205 ASP A O 1
ATOM 1636 N N . ILE A 1 206 ? -6.150 -6.702 18.261 1.00 94.06 206 ILE A N 1
ATOM 1637 C CA . ILE A 1 206 ? -6.806 -5.591 17.574 1.00 94.06 206 ILE A CA 1
ATOM 1638 C C . ILE A 1 206 ? -8.188 -5.263 18.144 1.00 94.06 206 ILE A C 1
ATOM 1640 O O . ILE A 1 206 ? -8.761 -4.245 17.760 1.00 94.06 206 ILE A O 1
ATOM 1644 N N . SER A 1 207 ? -8.725 -6.065 19.073 1.00 89.25 207 SER A N 1
ATOM 1645 C CA . SER A 1 207 ? -10.022 -5.802 19.711 1.00 89.25 207 SER A CA 1
ATOM 1646 C C . SER A 1 207 ? -9.931 -4.754 20.826 1.00 89.25 207 SER A C 1
ATOM 1648 O O . SER A 1 207 ? -10.919 -4.076 21.110 1.00 89.25 207 SER A O 1
ATOM 1650 N N . SER A 1 208 ? -8.733 -4.549 21.384 1.00 89.31 208 SER A N 1
ATOM 1651 C CA . SER A 1 208 ? -8.470 -3.585 22.451 1.00 89.31 208 SER A CA 1
ATOM 1652 C C . SER A 1 208 ? -8.988 -2.176 22.130 1.00 89.31 208 SER A C 1
ATOM 1654 O O . SER A 1 208 ? -8.839 -1.666 21.012 1.00 89.31 208 SER A O 1
ATOM 1656 N N . GLN A 1 209 ? -9.557 -1.508 23.140 1.00 84.38 209 GLN A N 1
ATOM 1657 C CA . GLN A 1 209 ? -9.985 -0.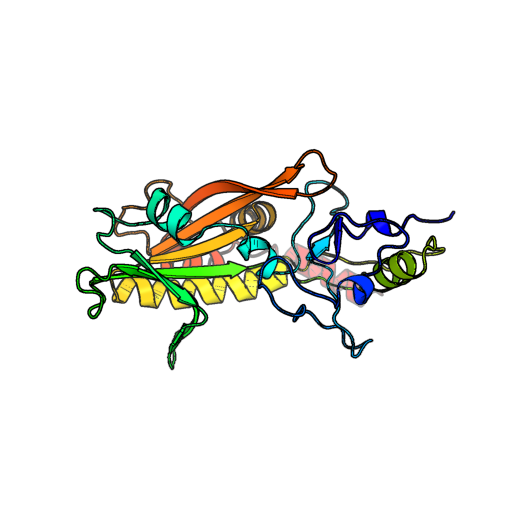104 23.054 1.00 84.38 209 GLN A CA 1
ATOM 1658 C C . GLN A 1 209 ? -8.803 0.855 22.838 1.00 84.38 209 GLN A C 1
ATOM 1660 O O . GLN A 1 209 ? -8.979 1.949 22.307 1.00 84.38 209 GLN A O 1
ATOM 1665 N N . ASN A 1 210 ? -7.584 0.413 23.163 1.00 89.31 210 ASN A N 1
ATOM 1666 C CA . ASN A 1 210 ? -6.350 1.161 22.926 1.00 89.31 210 ASN A CA 1
ATOM 1667 C C . ASN A 1 210 ? -5.818 1.005 21.490 1.00 89.31 210 ASN A C 1
ATOM 1669 O O . ASN A 1 210 ? -4.698 1.417 21.204 1.00 89.31 210 ASN A O 1
ATOM 1673 N N . VAL A 1 211 ? -6.594 0.423 20.571 1.00 96.81 211 VAL A N 1
ATOM 1674 C CA . VAL A 1 211 ? -6.233 0.288 19.154 1.00 96.81 211 VAL A CA 1
ATOM 1675 C C . VAL A 1 211 ? -7.223 1.067 18.297 1.00 96.81 211 VAL A C 1
ATOM 1677 O O . VAL A 1 211 ? -8.408 0.740 18.276 1.00 96.81 211 VAL A O 1
ATOM 1680 N N . ASN A 1 212 ? -6.729 2.047 17.542 1.00 97.75 212 ASN A N 1
ATOM 1681 C CA . ASN A 1 212 ? -7.503 2.797 16.540 1.00 97.75 212 ASN A CA 1
ATOM 1682 C C . ASN A 1 212 ? -6.832 2.830 15.159 1.00 97.75 212 ASN A C 1
ATOM 1684 O O . ASN A 1 212 ? -7.475 3.232 14.194 1.00 97.75 212 ASN A O 1
ATOM 1688 N N . ILE A 1 213 ? -5.589 2.355 15.049 1.00 98.38 213 ILE A N 1
ATOM 1689 C CA . ILE A 1 213 ? -4.893 2.105 13.786 1.00 98.38 213 ILE A CA 1
ATOM 1690 C C . ILE A 1 213 ? -4.547 0.618 13.750 1.00 98.38 213 ILE A C 1
ATOM 1692 O O . ILE A 1 213 ? -3.932 0.112 14.688 1.00 98.38 213 ILE A O 1
ATOM 1696 N N . ILE A 1 214 ? -4.925 -0.074 12.682 1.00 98.50 214 ILE A N 1
ATOM 1697 C CA . ILE A 1 214 ? -4.582 -1.476 12.431 1.00 98.50 214 ILE A CA 1
ATOM 1698 C C . ILE A 1 214 ? -3.726 -1.527 11.173 1.00 98.50 214 ILE A C 1
ATOM 1700 O O . ILE A 1 214 ? -4.148 -1.053 10.128 1.00 98.50 214 ILE A O 1
ATOM 1704 N N . PHE A 1 215 ? -2.542 -2.114 11.249 1.00 98.44 215 PHE A N 1
ATOM 1705 C CA . PHE A 1 215 ? -1.733 -2.443 10.085 1.00 98.44 215 PHE A CA 1
ATOM 1706 C C . PHE A 1 215 ? -2.088 -3.850 9.615 1.00 98.44 215 PHE A C 1
ATOM 1708 O O . PHE A 1 215 ? -1.959 -4.800 10.383 1.00 98.44 215 PHE A O 1
ATOM 1715 N N . MET A 1 216 ? -2.511 -3.972 8.359 1.00 98.62 216 MET A N 1
ATOM 1716 C CA . MET A 1 216 ? -2.586 -5.243 7.641 1.00 98.62 216 MET A CA 1
ATOM 1717 C C . MET A 1 216 ? -1.459 -5.253 6.610 1.00 98.62 216 MET A C 1
ATOM 1719 O O . MET A 1 216 ? -1.549 -4.584 5.575 1.00 98.62 216 MET A O 1
ATOM 1723 N N . SER A 1 217 ? -0.366 -5.952 6.923 1.00 98.19 217 SER A N 1
ATOM 1724 C CA . SER A 1 217 ? 0.770 -6.074 6.012 1.00 98.19 217 SER A CA 1
ATOM 1725 C C . SER A 1 217 ? 0.608 -7.282 5.103 1.00 98.19 217 SER A C 1
ATOM 1727 O O . SER A 1 217 ? 0.176 -8.343 5.547 1.00 98.19 217 SER A O 1
ATOM 1729 N N . TYR A 1 218 ? 0.994 -7.133 3.839 1.00 98.38 218 TYR A N 1
ATOM 1730 C CA . TYR A 1 218 ? 0.943 -8.205 2.850 1.00 98.38 218 TYR A CA 1
ATOM 1731 C C . TYR A 1 218 ? 2.331 -8.489 2.298 1.00 98.38 218 TYR A C 1
ATOM 1733 O O . TYR A 1 218 ? 3.033 -7.574 1.862 1.00 98.38 218 TYR A O 1
ATOM 1741 N N . ARG A 1 219 ? 2.706 -9.765 2.277 1.00 97.31 219 ARG A N 1
ATOM 1742 C CA . ARG A 1 219 ? 3.904 -10.260 1.608 1.00 97.31 219 ARG A CA 1
ATOM 1743 C C . ARG A 1 219 ? 3.579 -10.573 0.159 1.00 97.31 219 ARG A C 1
ATOM 1745 O O . ARG A 1 219 ? 2.535 -11.141 -0.136 1.00 97.31 219 ARG A O 1
ATOM 1752 N N . PHE A 1 220 ? 4.466 -10.195 -0.750 1.00 95.31 220 PHE A N 1
ATOM 1753 C CA . PHE A 1 220 ? 4.312 -10.507 -2.169 1.00 95.31 220 PHE A CA 1
ATOM 1754 C C . PHE A 1 220 ? 5.027 -11.824 -2.455 1.00 95.31 220 PHE A C 1
ATOM 1756 O O . PHE A 1 220 ? 6.252 -11.860 -2.570 1.00 95.31 220 PHE A O 1
ATOM 1763 N N . GLU A 1 221 ? 4.257 -12.904 -2.531 1.00 94.25 221 GLU A N 1
ATOM 1764 C CA . GLU A 1 221 ? 4.765 -14.249 -2.794 1.00 94.25 221 GLU A CA 1
ATOM 1765 C C . GLU A 1 221 ? 4.736 -14.554 -4.291 1.00 94.25 221 GLU A C 1
ATOM 1767 O O . GLU A 1 221 ? 3.838 -14.105 -5.003 1.00 94.25 221 GLU A O 1
ATOM 1772 N N . ASP A 1 222 ? 5.731 -15.295 -4.779 1.00 90.81 222 ASP A N 1
ATOM 1773 C CA . ASP A 1 222 ? 5.774 -15.745 -6.172 1.00 90.81 222 ASP A CA 1
ATOM 1774 C C . ASP A 1 222 ? 4.591 -16.685 -6.447 1.00 90.81 222 ASP A C 1
ATOM 1776 O O . ASP A 1 222 ? 4.345 -17.633 -5.699 1.00 90.81 222 ASP A O 1
ATOM 1780 N N . ASN A 1 223 ? 3.844 -16.418 -7.516 1.00 87.31 223 ASN A N 1
ATOM 1781 C CA . ASN A 1 223 ? 2.679 -17.213 -7.896 1.00 87.31 223 ASN A CA 1
ATOM 1782 C C . ASN A 1 223 ? 3.013 -18.417 -8.801 1.00 87.31 223 ASN A C 1
ATOM 1784 O O . ASN A 1 223 ? 2.101 -19.092 -9.276 1.00 87.31 223 ASN A O 1
ATOM 1788 N N . GLY A 1 224 ? 4.296 -18.673 -9.077 1.00 83.12 224 GLY A N 1
ATOM 1789 C CA . GLY A 1 224 ? 4.779 -19.760 -9.932 1.00 83.12 224 GLY A CA 1
ATOM 1790 C C . GLY A 1 224 ? 4.687 -19.480 -11.436 1.00 83.12 224 GLY A C 1
ATOM 1791 O O . GLY A 1 224 ? 5.162 -20.283 -12.236 1.00 83.12 224 GLY A O 1
ATOM 1792 N N . ALA A 1 225 ? 4.115 -18.341 -11.837 1.00 80.62 225 ALA A N 1
ATOM 1793 C CA . ALA A 1 225 ? 3.997 -17.890 -13.226 1.00 80.62 225 ALA A CA 1
ATOM 1794 C C . ALA A 1 225 ? 4.847 -16.634 -13.511 1.00 80.62 225 ALA A C 1
ATOM 1796 O O . ALA A 1 225 ? 4.622 -15.933 -14.499 1.00 80.62 225 ALA A O 1
ATOM 1797 N N . GLY A 1 226 ? 5.813 -16.333 -12.634 1.00 76.38 226 GLY A N 1
ATOM 1798 C CA . GLY A 1 226 ? 6.676 -15.151 -12.718 1.00 76.38 226 GLY A CA 1
ATOM 1799 C C . GLY A 1 226 ? 6.017 -13.856 -12.235 1.00 76.38 226 GLY A C 1
ATOM 1800 O O . GLY A 1 226 ? 6.601 -12.785 -12.398 1.00 76.38 226 GLY A O 1
ATOM 1801 N N . GLY A 1 227 ? 4.805 -13.939 -11.678 1.00 85.94 227 GLY A N 1
ATOM 1802 C CA . GLY A 1 227 ? 4.101 -12.822 -11.051 1.00 85.94 227 GLY A CA 1
ATOM 1803 C C . GLY A 1 227 ? 4.040 -12.985 -9.539 1.00 85.94 227 GLY A C 1
ATOM 1804 O O . GLY A 1 227 ? 4.519 -13.972 -8.984 1.00 85.94 227 GLY A O 1
ATOM 1805 N N . TYR A 1 228 ? 3.413 -12.022 -8.869 1.00 92.50 228 TYR A N 1
ATOM 1806 C CA . TYR A 1 228 ? 3.300 -12.038 -7.413 1.00 92.50 228 TYR A CA 1
ATOM 1807 C C . TYR A 1 228 ? 1.840 -12.082 -6.966 1.00 92.50 228 TYR A C 1
ATOM 1809 O O . TYR A 1 228 ? 0.939 -11.659 -7.693 1.00 92.50 228 TYR A O 1
ATOM 1817 N N . LYS A 1 229 ? 1.597 -12.592 -5.763 1.00 93.88 229 LYS A N 1
ATOM 1818 C CA . LYS A 1 229 ? 0.304 -12.516 -5.084 1.00 93.88 229 LYS A CA 1
ATOM 1819 C C . LYS A 1 229 ? 0.515 -11.947 -3.678 1.00 93.88 229 LYS A C 1
ATOM 1821 O O . LYS A 1 229 ? 1.414 -12.416 -2.980 1.00 93.88 229 LYS A O 1
ATOM 1826 N N . PRO A 1 230 ? -0.276 -10.957 -3.240 1.00 96.06 230 PRO A N 1
ATOM 1827 C CA . PRO A 1 230 ? -0.259 -10.502 -1.868 1.00 96.06 230 PRO A CA 1
ATOM 1828 C C . PRO A 1 230 ? -0.884 -11.578 -0.989 1.00 96.06 230 PRO A C 1
ATOM 1830 O O . PRO A 1 230 ? -1.991 -12.062 -1.235 1.00 96.06 230 PRO A O 1
ATOM 1833 N N . VAL A 1 231 ? -0.160 -11.933 0.056 1.00 96.94 231 VAL A N 1
ATOM 1834 C CA . VAL A 1 231 ? -0.584 -12.859 1.096 1.00 96.94 231 VAL A CA 1
ATOM 1835 C C . VAL A 1 231 ? -0.505 -12.107 2.413 1.00 96.94 231 VAL A C 1
ATOM 1837 O O . VAL A 1 231 ? 0.497 -11.443 2.682 1.00 96.94 231 VAL A O 1
ATOM 1840 N N . LEU A 1 232 ? -1.579 -12.146 3.203 1.00 98.19 232 LEU A N 1
ATOM 1841 C CA . LEU A 1 232 ? -1.619 -11.478 4.500 1.00 98.19 232 LEU A CA 1
ATOM 1842 C C . LEU A 1 232 ? -0.487 -12.016 5.390 1.00 98.19 232 LEU A C 1
ATOM 1844 O O . LEU A 1 232 ? -0.378 -13.220 5.603 1.00 98.19 232 LEU A O 1
ATOM 1848 N N . ASP A 1 233 ? 0.355 -11.116 5.893 1.00 97.81 233 ASP A N 1
ATOM 1849 C CA . ASP A 1 233 ? 1.542 -11.429 6.696 1.00 97.81 233 ASP A CA 1
ATOM 1850 C C . ASP A 1 233 ? 1.300 -11.135 8.180 1.00 97.81 233 ASP A C 1
ATOM 1852 O O . ASP A 1 233 ? 1.460 -12.015 9.025 1.00 97.81 233 ASP A O 1
ATOM 1856 N N . LYS A 1 234 ? 0.887 -9.905 8.512 1.00 97.50 234 LYS A N 1
ATOM 1857 C CA . LYS A 1 234 ? 0.625 -9.489 9.898 1.00 97.50 234 LYS A CA 1
ATOM 1858 C C . LYS A 1 234 ? -0.619 -8.629 10.001 1.00 97.50 234 LYS A C 1
ATOM 1860 O O . LYS A 1 234 ? -0.952 -7.862 9.098 1.00 97.50 234 LYS A O 1
ATOM 1865 N N . VAL A 1 235 ? -1.249 -8.729 11.167 1.00 98.12 235 VAL A N 1
ATOM 1866 C CA . VAL A 1 235 ? -2.348 -7.873 11.606 1.00 98.12 235 VAL A CA 1
ATOM 1867 C C . VAL A 1 235 ? -1.995 -7.358 12.992 1.00 98.12 235 VAL A C 1
ATOM 1869 O O . VAL A 1 235 ? -2.086 -8.088 13.976 1.00 98.12 235 VAL A O 1
ATOM 1872 N N . GLU A 1 236 ? -1.539 -6.110 13.065 1.00 97.62 236 GLU A N 1
ATOM 1873 C CA . GLU A 1 236 ? -1.084 -5.501 14.316 1.00 97.62 236 GLU A CA 1
ATOM 1874 C C . GLU A 1 236 ? -1.721 -4.127 14.523 1.00 97.62 236 GLU A C 1
ATOM 1876 O O . GLU A 1 236 ? -1.757 -3.284 13.630 1.00 97.62 236 GLU A O 1
ATOM 1881 N N . GLY A 1 237 ? -2.215 -3.888 15.730 1.00 97.31 237 GLY A N 1
ATOM 1882 C CA . GLY A 1 237 ? -2.849 -2.652 16.151 1.00 97.31 237 GLY A CA 1
ATOM 1883 C C . GLY A 1 237 ? -1.922 -1.729 16.933 1.00 97.31 237 GLY A C 1
ATOM 1884 O O . GLY A 1 237 ? -1.011 -2.170 17.634 1.00 97.31 237 GLY A O 1
ATOM 1885 N N . THR A 1 238 ? -2.201 -0.430 16.868 1.00 97.75 238 THR A N 1
ATOM 1886 C CA . THR A 1 238 ? -1.640 0.581 17.765 1.00 97.75 238 THR A CA 1
ATOM 1887 C C . THR A 1 238 ? -2.639 1.712 18.026 1.00 97.75 238 THR A C 1
ATOM 1889 O O . THR A 1 238 ? -3.701 1.808 17.400 1.00 97.75 238 THR A O 1
ATOM 1892 N N . HIS A 1 239 ? -2.279 2.588 18.958 1.00 97.81 239 HIS A N 1
ATOM 1893 C CA . HIS A 1 239 ? -2.963 3.847 19.199 1.00 97.81 239 HIS A CA 1
ATOM 1894 C C . HIS A 1 239 ? -2.266 4.974 18.429 1.00 97.81 239 HIS A C 1
ATOM 1896 O O . HIS A 1 239 ? -1.036 5.055 18.431 1.00 97.81 239 HIS A O 1
ATOM 1902 N N . HIS A 1 240 ? -3.026 5.900 17.841 1.00 97.25 240 HIS A N 1
ATOM 1903 C CA . HIS A 1 240 ? -2.474 7.059 17.133 1.00 97.25 240 HIS A CA 1
ATOM 1904 C C . HIS A 1 240 ? -1.474 7.861 17.981 1.00 97.25 240 HIS A C 1
ATOM 1906 O O . HIS A 1 240 ? -0.455 8.302 17.457 1.00 97.25 240 HIS A O 1
ATOM 1912 N N . SER A 1 241 ? -1.708 7.999 19.292 1.00 96.44 241 SER A N 1
ATOM 1913 C CA . SER A 1 241 ? -0.785 8.700 20.197 1.00 96.44 241 SER A CA 1
ATOM 1914 C C . SER A 1 241 ? 0.536 7.953 20.407 1.00 96.44 241 SER A C 1
ATOM 1916 O O . SER A 1 241 ? 1.578 8.592 20.499 1.00 96.44 241 SER A O 1
ATOM 1918 N N . ASN A 1 242 ? 0.532 6.614 20.424 1.00 95.50 242 ASN A N 1
ATOM 1919 C CA . ASN A 1 242 ? 1.766 5.825 20.506 1.00 95.50 242 ASN A CA 1
ATOM 1920 C C . ASN A 1 242 ? 2.617 6.048 19.255 1.00 95.50 242 ASN A C 1
ATOM 1922 O O . ASN A 1 242 ? 3.820 6.287 19.352 1.00 95.50 242 ASN A O 1
ATOM 1926 N N . LEU A 1 243 ? 1.971 6.034 18.086 1.00 94.31 243 LEU A N 1
ATOM 1927 C CA . LEU A 1 243 ? 2.632 6.300 16.815 1.00 94.31 243 LEU A CA 1
ATOM 1928 C C . LEU A 1 243 ? 3.152 7.746 16.738 1.00 94.31 243 LEU A C 1
ATOM 1930 O O . LEU A 1 243 ? 4.284 7.973 16.318 1.00 94.31 243 LEU A O 1
ATOM 1934 N N . GLN A 1 244 ? 2.368 8.721 17.207 1.00 95.19 244 GLN A N 1
ATOM 1935 C CA . GLN A 1 244 ? 2.772 10.127 17.294 1.00 95.19 244 GLN A CA 1
ATOM 1936 C C . GLN A 1 244 ? 3.982 10.324 18.213 1.00 95.19 244 GLN A C 1
ATOM 1938 O O . GLN A 1 244 ? 4.955 10.972 17.822 1.00 95.19 244 GLN A O 1
ATOM 1943 N N . ASN A 1 245 ? 3.953 9.734 19.408 1.00 93.06 245 ASN A N 1
ATOM 1944 C CA . ASN A 1 245 ? 5.045 9.825 20.371 1.00 93.06 245 ASN A CA 1
ATOM 1945 C C . ASN A 1 245 ? 6.332 9.211 19.814 1.00 93.06 245 ASN A C 1
ATOM 1947 O O . ASN A 1 245 ? 7.390 9.823 19.930 1.00 93.06 245 ASN A O 1
ATOM 1951 N N . ALA A 1 246 ? 6.248 8.068 19.132 1.00 90.94 246 ALA A N 1
ATOM 1952 C CA . ALA A 1 246 ? 7.409 7.442 18.502 1.00 90.94 246 ALA A CA 1
ATOM 1953 C C . ALA A 1 246 ? 8.013 8.283 17.363 1.00 90.94 246 ALA A C 1
ATOM 1955 O O . ALA A 1 246 ? 9.211 8.209 17.090 1.00 90.94 246 ALA A O 1
ATOM 1956 N N . VAL A 1 247 ? 7.204 9.106 16.686 1.00 88.38 247 VAL A N 1
ATOM 1957 C CA . VAL A 1 247 ? 7.697 10.046 15.669 1.00 88.38 247 VAL A CA 1
ATOM 1958 C C . VAL A 1 247 ? 8.392 11.252 16.305 1.00 88.38 247 VAL A C 1
ATOM 1960 O O . VAL A 1 247 ? 9.420 11.687 15.783 1.00 88.38 247 VAL A O 1
ATOM 1963 N N . LEU A 1 248 ? 7.846 11.785 17.403 1.00 85.38 248 LEU A N 1
ATOM 1964 C CA . LEU A 1 248 ? 8.333 13.005 18.056 1.00 85.38 248 LEU A CA 1
ATOM 1965 C C . LEU A 1 248 ? 9.538 12.764 18.977 1.00 85.38 248 LEU A C 1
ATOM 1967 O O . LEU A 1 248 ? 10.475 13.559 18.974 1.00 85.38 248 LEU A O 1
ATOM 1971 N N . TYR A 1 249 ? 9.539 11.671 19.739 1.00 80.69 249 TYR A N 1
ATOM 1972 C CA . TYR A 1 249 ? 10.526 11.394 20.788 1.00 80.69 249 TYR A CA 1
ATOM 1973 C C . TYR A 1 249 ? 11.620 10.419 20.334 1.00 80.69 249 TYR A C 1
ATOM 1975 O O . TYR A 1 249 ? 11.973 9.478 21.042 1.00 80.69 249 TYR A O 1
ATOM 1983 N N . LYS A 1 250 ? 12.188 10.650 19.144 1.00 77.38 250 LYS A N 1
ATOM 1984 C CA . LYS A 1 250 ? 13.352 9.886 18.667 1.00 77.38 250 LYS A CA 1
ATOM 1985 C C . LYS A 1 250 ? 14.627 10.370 19.352 1.00 77.38 250 LYS A C 1
ATOM 1987 O O . LYS A 1 250 ? 14.815 11.571 19.546 1.00 77.38 250 LYS A O 1
ATOM 1992 N N . SER A 1 251 ? 15.536 9.449 19.667 1.00 75.44 251 SER A N 1
ATOM 1993 C CA . SER A 1 251 ? 16.868 9.810 20.157 1.00 75.44 251 SER A CA 1
ATOM 1994 C C . SER A 1 251 ? 17.573 10.710 19.143 1.00 75.44 251 SER A C 1
ATOM 1996 O O . SER A 1 251 ? 17.681 10.373 17.961 1.00 75.44 251 SER A O 1
ATOM 1998 N N . ALA A 1 252 ? 18.044 11.869 19.601 1.00 78.12 252 ALA A N 1
ATOM 1999 C CA . ALA A 1 252 ? 18.768 12.789 18.741 1.00 78.12 252 ALA A CA 1
ATOM 2000 C C . ALA A 1 252 ? 20.108 12.163 18.304 1.00 78.12 252 ALA A C 1
ATOM 2002 O O . ALA A 1 252 ? 20.818 11.604 19.146 1.00 78.12 252 ALA A O 1
ATOM 2003 N N . PRO A 1 253 ? 20.491 12.266 17.017 1.00 82.00 253 PRO A N 1
ATOM 2004 C CA . PRO A 1 253 ? 21.813 11.841 16.572 1.00 82.00 253 PRO A CA 1
ATOM 2005 C C . PRO A 1 253 ? 22.910 12.687 17.235 1.00 82.00 253 PRO A C 1
ATOM 2007 O O . PRO A 1 253 ? 22.677 13.819 17.668 1.00 82.00 253 PRO A O 1
ATOM 2010 N N . SER A 1 254 ? 24.134 12.156 17.295 1.00 91.38 254 SER A N 1
ATOM 2011 C CA . SER A 1 254 ? 25.250 12.826 17.965 1.00 91.38 254 SER A CA 1
ATOM 2012 C C . SER A 1 254 ? 25.569 14.181 17.330 1.00 91.38 254 SER A C 1
ATOM 2014 O O . SER A 1 254 ? 25.972 14.276 16.166 1.00 91.38 254 SER A O 1
ATOM 2016 N N . ARG A 1 255 ? 25.486 15.247 18.138 1.00 93.94 255 ARG A N 1
ATOM 2017 C CA . ARG A 1 255 ? 25.912 16.596 17.734 1.00 93.94 255 ARG A CA 1
ATOM 2018 C C . ARG A 1 255 ? 27.361 16.596 17.246 1.00 93.94 255 ARG A C 1
ATOM 2020 O O . ARG A 1 255 ? 27.670 17.247 16.255 1.00 93.94 255 ARG A O 1
ATOM 2027 N N . ALA A 1 256 ? 28.241 15.857 17.922 1.00 95.06 256 ALA A N 1
ATOM 2028 C CA . ALA A 1 256 ? 29.658 15.800 17.576 1.00 95.06 256 ALA A CA 1
ATOM 2029 C C . ALA A 1 256 ? 29.889 15.152 16.202 1.00 95.06 256 ALA A C 1
ATOM 2031 O O . ALA A 1 256 ? 30.700 15.645 15.418 1.00 95.06 256 ALA A O 1
ATOM 2032 N N . GLU A 1 257 ? 29.159 14.082 15.881 1.00 93.00 257 GLU A N 1
ATOM 2033 C CA . GLU A 1 257 ? 29.226 13.453 14.558 1.00 93.00 257 GLU A CA 1
ATOM 2034 C C . GLU A 1 257 ? 28.723 14.392 13.466 1.00 93.00 257 GLU A C 1
ATOM 2036 O O . GLU A 1 257 ? 29.350 14.508 12.411 1.00 93.00 257 GLU A O 1
ATOM 2041 N N . PHE A 1 258 ? 27.638 15.120 13.735 1.00 94.69 258 PHE A N 1
ATOM 2042 C CA . PHE A 1 258 ? 27.117 16.092 12.785 1.00 94.69 258 PHE A CA 1
ATOM 2043 C C . PHE A 1 258 ? 28.095 17.253 12.557 1.00 94.69 258 PHE A C 1
ATOM 2045 O O . PHE A 1 258 ? 28.372 17.597 11.409 1.00 94.69 258 PHE A O 1
ATOM 2052 N N . CYS A 1 259 ? 28.723 17.781 13.615 1.00 95.75 259 CYS A N 1
ATOM 2053 C CA . CYS A 1 259 ? 29.787 18.783 13.493 1.00 95.75 259 CYS A CA 1
ATOM 2054 C C . CYS A 1 259 ? 30.965 18.283 12.638 1.00 95.75 259 CYS A C 1
ATOM 2056 O O . CYS A 1 259 ? 31.461 19.031 11.797 1.00 95.75 259 CYS A O 1
ATOM 2058 N N . LYS A 1 260 ? 31.380 17.014 12.785 1.00 95.06 260 LYS A N 1
ATOM 2059 C CA . LYS A 1 260 ? 32.422 16.412 11.930 1.00 95.06 260 LYS A CA 1
ATOM 2060 C C . LYS A 1 260 ? 32.000 16.364 10.458 1.00 95.06 260 LYS A C 1
ATOM 2062 O O . LYS A 1 260 ? 32.808 16.668 9.584 1.00 95.06 260 LYS A O 1
ATOM 2067 N N . LYS A 1 261 ? 30.741 16.007 10.170 1.00 92.81 261 LYS A N 1
ATOM 2068 C CA . LYS A 1 261 ? 30.200 16.003 8.798 1.00 92.81 261 LYS A CA 1
ATOM 2069 C C . LYS A 1 261 ? 30.149 17.412 8.198 1.00 92.81 261 LYS A C 1
ATOM 2071 O O . LYS A 1 261 ? 30.494 17.559 7.031 1.00 92.81 261 LYS A O 1
ATOM 2076 N N . ILE A 1 262 ? 29.777 18.425 8.987 1.00 94.69 262 ILE A N 1
ATOM 2077 C CA . ILE A 1 262 ? 29.790 19.836 8.566 1.00 94.69 262 ILE A CA 1
ATOM 2078 C C . ILE A 1 262 ? 31.214 20.274 8.215 1.00 94.69 262 ILE A C 1
ATOM 2080 O O . ILE A 1 262 ? 31.434 20.779 7.119 1.00 94.69 262 ILE A O 1
ATOM 2084 N N . ALA A 1 263 ? 32.186 20.029 9.100 1.00 94.94 263 ALA A N 1
ATOM 2085 C CA . ALA A 1 263 ? 33.583 20.387 8.852 1.00 94.94 263 ALA A CA 1
ATOM 2086 C C . ALA A 1 263 ? 34.106 19.748 7.554 1.00 94.94 263 ALA A C 1
ATOM 2088 O O . ALA A 1 263 ? 34.659 20.437 6.705 1.00 94.94 263 ALA A O 1
ATOM 2089 N N . ALA A 1 264 ? 33.837 18.454 7.351 1.00 94.44 264 ALA A N 1
ATOM 2090 C CA . ALA A 1 264 ? 34.230 17.745 6.136 1.00 94.44 264 ALA A CA 1
ATOM 2091 C C . ALA A 1 264 ? 33.547 18.263 4.858 1.00 94.44 264 ALA A C 1
ATOM 2093 O O . ALA A 1 264 ? 34.104 18.107 3.775 1.00 94.44 264 ALA A O 1
ATOM 2094 N N . ALA A 1 265 ? 32.339 18.826 4.955 1.00 91.69 265 ALA A N 1
ATOM 2095 C CA . ALA A 1 265 ? 31.637 19.415 3.817 1.00 91.69 265 ALA A CA 1
ATOM 2096 C C . ALA A 1 265 ? 32.162 20.817 3.471 1.00 91.69 265 ALA A C 1
ATOM 2098 O O . ALA A 1 265 ? 32.236 21.144 2.296 1.00 91.69 265 ALA A O 1
ATOM 2099 N N . LEU A 1 266 ? 32.554 21.613 4.473 1.00 92.00 266 LEU A N 1
ATOM 2100 C CA . LEU A 1 266 ? 33.127 22.953 4.283 1.00 92.00 266 LEU A CA 1
ATOM 2101 C C . LEU A 1 266 ? 34.555 22.931 3.717 1.00 92.00 266 LEU A C 1
ATOM 2103 O O . LEU A 1 266 ? 35.016 23.938 3.195 1.00 92.00 266 LEU A O 1
ATOM 2107 N N . SER A 1 267 ? 35.267 21.809 3.850 1.00 88.75 267 SER A N 1
ATOM 2108 C CA . SER A 1 267 ? 36.622 21.628 3.309 1.00 88.75 267 SER A CA 1
ATOM 2109 C C . SER A 1 267 ? 36.665 21.071 1.877 1.00 88.75 267 SER A C 1
ATOM 2111 O O . SER A 1 267 ? 37.753 20.736 1.412 1.00 88.75 267 SER A O 1
ATOM 2113 N N . ARG A 1 268 ? 35.517 20.908 1.206 1.00 79.25 268 ARG A N 1
ATOM 2114 C CA . ARG A 1 268 ? 35.420 20.511 -0.212 1.00 79.25 268 ARG A CA 1
ATOM 2115 C C . ARG A 1 268 ? 35.207 21.732 -1.087 1.00 79.25 268 ARG A C 1
ATOM 2117 O O . ARG A 1 268 ? 35.747 21.711 -2.210 1.00 79.25 268 ARG A O 1
#

pLDDT: mean 93.8, std 4.79, range [69.69, 98.62]

Secondary structure (DSSP, 8-state):
--B-GGGTEEEETTEE--TT--SGGGTTEETTTTEE----BTTBSS---EEEE--SSSS-EE--GGGGGGS-HHHHHHHHT--SSPPSSEEEEEEEEETTTEEEEEEEEE-TTSSS---EEEEEEEPPPEEE--HHHHHHHHHT--BSSPPPEEE-HHHHHHHHHHHHHHHHHHHHHHT-EEEEEEEHHHHHHHHHH-----BS-TTSTT--EEEEEEEEEE-SSS-EEEEEEEEEEE-HHHHHHHHHSPPPPPHHHHHHHHHHHHT-

Organism: NCBI:txid1287727

Foldseek 3Di:
DWAQLLLWAQDFLQHGQAAQDDCVVVVCQRPLPRGHAPDDDPVDPHHDRRAWTDDPDDDIFGADLSNCSVDPCLVCCQPQQDADDRAPAWDKDAFDQDPPLGTFGIKIFRDNPVPDTDAIETEHTDGWHKDWDSVQSVVRSNVSHTDPDGTDMDTPLVVSLVVVLVSQLSNLVVQLVVVHAYEYEGAPVSVVSNCVLFPFDKDSPSNDNQFRYWYFHWYFDDPVNSGTDTDTDGIITHHSVRSVCRVVPDDDPDPVVVVVVVVVVVVD

Sequence (268 aa):
MSIDPTNSIAEILGEPARIGFDPASKNYQCPYIGQTCTKRSTASEYPYPVCTLKKRDGAPVCVCPKRFYEIDFLQEVVQHAWPGQKPVNPRIAREVQMKDFGNVDFVIADTADGKNIGQFLSVELQAIDITGSVRDAYDAILAGQMLDTKKSYGFNWKNVYKRYINQLISKGYYHHHWGTKIVAVIQDEVYNYVCNDADFMRTADISSQNVNIIFMSYRFEDNGAGGYKPVLDKVEGTHHSNLQNAVLYKSAPSRAEFCKKIAAALSR

InterPro domains:
  IPR022009 Restriction endonuclease, type II, NotI [PF12183] (20-224)